Protein AF-A0A523Q9X0-F1 (afdb_monomer)

Secondary structure (DSSP, 8-state):
-EEEEE----PPPPPP-------------------PPP-------PPEEEEESSSSS-EEES--HHHHHHHHHHHHTT---TTTT-SSEEEE-SB--HHHHGGGGGGTTSSPEEEEE-HHHHHHHHHTS-HHHHHHTTT-EEEEE---BTTB-EEEE--TT-TTEEEEEEE-B-PPPTTTTTT--S--TTSBEEEEEEETTT--EEEEETT-SB--HHHHHHHHH-SEEEEETT-B--TTS-GGG---SEEEEES-TTGGGT-PPPTTPEEP-TTEEEE-

Radius of gyration: 20.68 Å; Cα contacts (8 Å, |Δi|>4): 571; chains: 1; bounding box: 42×69×44 Å

Structure (mmCIF, N/CA/C/O backbone):
data_AF-A0A523Q9X0-F1
#
_entry.id   AF-A0A523Q9X0-F1
#
loop_
_atom_site.group_PDB
_atom_site.id
_atom_site.type_symbol
_atom_site.label_atom_id
_atom_site.label_alt_id
_atom_site.label_comp_id
_atom_site.label_asym_id
_atom_site.label_entity_id
_atom_site.label_seq_id
_atom_site.pdbx_PDB_ins_code
_atom_site.Cartn_x
_atom_site.Cartn_y
_atom_site.Cartn_z
_atom_site.occupancy
_atom_site.B_iso_or_equiv
_atom_site.auth_seq_id
_atom_site.auth_comp_id
_atom_site.auth_asym_id
_atom_site.auth_atom_id
_atom_site.pdbx_PDB_model_num
ATOM 1 N N . MET A 1 1 ? -13.743 -8.261 2.364 1.00 91.31 1 MET A N 1
ATOM 2 C CA . MET A 1 1 ? -12.624 -7.287 2.292 1.00 91.31 1 MET A CA 1
ATOM 3 C C . MET A 1 1 ? -13.073 -5.986 1.617 1.00 91.31 1 MET A C 1
ATOM 5 O O . MET A 1 1 ? -13.884 -6.017 0.704 1.00 91.31 1 MET A O 1
ATOM 9 N N . LYS A 1 2 ? -12.556 -4.824 2.035 1.00 90.56 2 LYS A N 1
ATOM 10 C CA . LYS A 1 2 ? -12.854 -3.514 1.427 1.00 90.56 2 LYS A CA 1
ATOM 11 C C . LYS A 1 2 ? -11.570 -2.755 1.108 1.00 90.56 2 LYS A C 1
ATOM 13 O O . LYS A 1 2 ? -10.681 -2.670 1.954 1.00 90.56 2 LYS A O 1
ATOM 18 N N . ALA A 1 3 ? -11.506 -2.169 -0.083 1.00 89.31 3 ALA A N 1
ATOM 19 C CA . ALA A 1 3 ? -10.439 -1.267 -0.500 1.00 89.31 3 ALA A CA 1
ATOM 20 C C . ALA A 1 3 ? -11.009 0.111 -0.863 1.00 89.31 3 ALA A C 1
ATOM 22 O O . ALA A 1 3 ? -12.049 0.209 -1.513 1.00 89.31 3 ALA A O 1
ATOM 23 N N . VAL A 1 4 ? -10.333 1.182 -0.450 1.00 88.50 4 VAL A N 1
ATOM 24 C CA . VAL A 1 4 ? -10.699 2.566 -0.774 1.00 88.50 4 VAL A CA 1
ATOM 25 C C . VAL A 1 4 ? -9.494 3.279 -1.361 1.00 88.50 4 VAL A C 1
ATOM 27 O O . VAL A 1 4 ? -8.415 3.271 -0.772 1.00 88.50 4 VAL A O 1
ATOM 30 N N . ILE A 1 5 ? -9.674 3.910 -2.516 1.00 86.69 5 ILE A N 1
ATOM 31 C CA . ILE A 1 5 ? -8.605 4.643 -3.191 1.00 86.69 5 ILE A CA 1
ATOM 32 C C . ILE A 1 5 ? -8.667 6.121 -2.798 1.00 86.69 5 ILE A C 1
ATOM 34 O O . ILE A 1 5 ? -9.707 6.769 -2.924 1.00 86.69 5 ILE A O 1
ATOM 38 N N . LEU A 1 6 ? -7.540 6.661 -2.339 1.00 83.94 6 LEU A N 1
ATOM 39 C CA . LEU A 1 6 ? -7.377 8.045 -1.900 1.00 83.94 6 LEU A CA 1
ATOM 40 C C . LEU A 1 6 ? -6.344 8.736 -2.802 1.00 83.94 6 LEU A C 1
ATOM 42 O O . LEU A 1 6 ? -5.179 8.354 -2.835 1.00 83.94 6 LEU A O 1
ATOM 46 N N . GLN A 1 7 ? -6.759 9.757 -3.549 1.00 73.75 7 GLN A N 1
ATOM 47 C CA . GLN A 1 7 ? -5.940 10.474 -4.539 1.00 73.75 7 GLN A CA 1
ATOM 48 C C . GLN A 1 7 ? -5.786 11.977 -4.248 1.00 73.75 7 GLN A C 1
ATOM 50 O O . GLN A 1 7 ? -5.248 12.715 -5.076 1.00 73.75 7 GLN A O 1
ATOM 55 N N . GLY A 1 8 ? -6.218 12.450 -3.074 1.00 59.56 8 GLY A N 1
ATOM 56 C CA . GLY A 1 8 ? -5.979 13.825 -2.616 1.00 59.56 8 GLY A CA 1
ATOM 57 C C . GLY A 1 8 ? -6.532 14.891 -3.568 1.00 59.56 8 GLY A C 1
ATOM 58 O O . GLY A 1 8 ? -5.866 15.893 -3.840 1.00 59.56 8 GLY A O 1
ATOM 59 N N . SER A 1 9 ? -7.723 14.674 -4.138 1.00 53.53 9 SER A N 1
ATOM 60 C CA . SER A 1 9 ? -8.331 15.664 -5.022 1.00 53.53 9 SER A CA 1
ATOM 61 C C . SER A 1 9 ? -8.924 16.800 -4.192 1.00 53.53 9 SER A C 1
ATOM 63 O O . SER A 1 9 ? -9.999 16.668 -3.614 1.00 53.53 9 SER A O 1
ATOM 65 N N . SER A 1 10 ? -8.259 17.958 -4.182 1.00 39.53 10 SER A N 1
ATOM 66 C CA . SER A 1 10 ? -8.921 19.210 -3.814 1.00 39.53 10 SER A CA 1
ATOM 67 C C . SER A 1 10 ? -10.047 19.465 -4.821 1.00 39.53 10 SER A C 1
ATOM 69 O O . SER A 1 10 ? -9.794 19.786 -5.984 1.00 39.53 10 SER A O 1
ATOM 71 N N . ALA A 1 11 ? -11.302 19.327 -4.393 1.00 35.91 11 ALA A N 1
ATOM 72 C CA . ALA A 1 11 ? -12.349 20.148 -4.981 1.00 35.91 11 ALA A CA 1
ATOM 73 C C . ALA A 1 11 ? -11.918 21.603 -4.745 1.00 35.91 11 ALA A C 1
ATOM 75 O O . ALA A 1 11 ? -11.731 22.012 -3.598 1.00 35.91 11 ALA A O 1
ATOM 76 N N . ALA A 1 12 ? -11.661 22.344 -5.825 1.00 29.64 12 ALA A N 1
ATOM 77 C CA . ALA A 1 12 ? -11.193 23.720 -5.736 1.00 29.64 12 ALA A CA 1
ATOM 78 C C . ALA A 1 12 ? -12.148 24.538 -4.842 1.00 29.64 12 ALA A C 1
ATOM 80 O O . ALA A 1 12 ? -13.359 24.509 -5.086 1.00 29.64 12 ALA A O 1
ATOM 81 N N . PRO A 1 13 ? -11.659 25.274 -3.827 1.00 29.23 13 PRO A N 1
ATOM 82 C CA . PRO A 1 13 ? -12.501 26.256 -3.159 1.00 29.23 13 PRO A CA 1
ATOM 83 C C . PRO A 1 13 ? -12.949 27.308 -4.192 1.00 29.23 13 PRO A C 1
ATOM 85 O O . PRO A 1 13 ? -12.180 27.620 -5.110 1.00 29.23 13 PRO A O 1
ATOM 88 N N . PRO A 1 14 ? -14.179 27.854 -4.091 1.00 29.73 14 PRO A N 1
ATOM 89 C CA . PRO A 1 14 ? -14.630 28.902 -5.001 1.00 29.73 14 PRO A CA 1
ATOM 90 C C . PRO A 1 14 ? -13.632 30.069 -4.972 1.00 29.73 14 PRO A C 1
ATOM 92 O O . PRO A 1 14 ? -13.056 30.345 -3.914 1.00 29.73 14 PRO A O 1
ATOM 95 N N . PRO A 1 15 ? -13.390 30.744 -6.1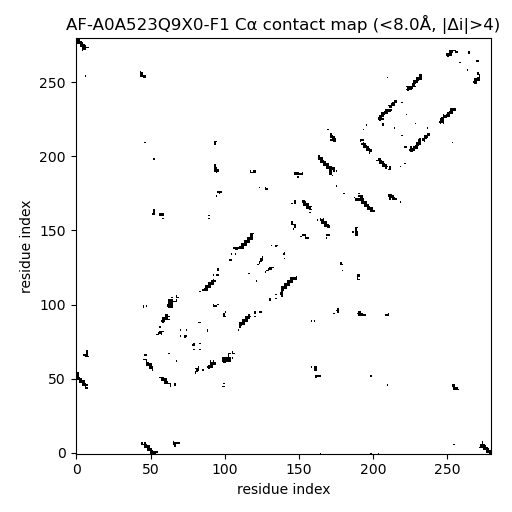12 1.00 32.84 15 PRO A N 1
ATOM 96 C CA . PRO A 1 15 ? -12.375 31.784 -6.182 1.00 32.84 15 PRO A CA 1
ATOM 97 C C . PRO A 1 15 ? -12.654 32.854 -5.117 1.00 32.84 15 PRO A C 1
ATOM 99 O O . PRO A 1 15 ? -13.813 33.250 -4.943 1.00 32.84 15 PRO A O 1
ATOM 102 N N . PRO A 1 16 ? -11.625 33.334 -4.396 1.00 31.31 16 PRO A N 1
ATOM 103 C CA . PRO A 1 16 ? -11.815 34.402 -3.433 1.00 31.31 16 PRO A CA 1
ATOM 104 C C . PRO A 1 16 ? -12.351 35.635 -4.163 1.00 31.31 16 PRO A C 1
ATOM 106 O O . PRO A 1 16 ? -11.830 36.038 -5.206 1.00 31.31 16 PRO A O 1
ATOM 109 N N . VAL A 1 17 ? -13.406 36.234 -3.610 1.00 34.25 17 VAL A N 1
ATOM 110 C CA . VAL A 1 17 ? -13.909 37.538 -4.047 1.00 34.25 17 VAL A CA 1
ATOM 111 C C . VAL A 1 17 ? -12.749 38.526 -3.952 1.00 34.25 17 VAL A C 1
ATOM 113 O O . VAL A 1 17 ? -12.229 38.787 -2.868 1.00 34.25 17 VAL A O 1
ATOM 116 N N . ALA A 1 18 ? -12.308 39.037 -5.101 1.00 29.97 18 ALA A N 1
ATOM 117 C CA . ALA A 1 18 ? -11.203 39.975 -5.190 1.00 29.97 18 ALA A CA 1
ATOM 118 C C . ALA A 1 18 ? -11.569 41.293 -4.488 1.00 29.97 18 ALA A C 1
ATOM 120 O O . ALA A 1 18 ? -12.271 42.138 -5.042 1.00 29.97 18 ALA A O 1
ATOM 121 N N . LEU A 1 19 ? -11.072 41.487 -3.267 1.00 28.58 19 LEU A N 1
ATOM 122 C CA . LEU A 1 19 ? -10.987 42.804 -2.643 1.00 28.58 19 LEU A CA 1
ATOM 123 C C . LEU A 1 19 ? -9.753 43.510 -3.206 1.00 28.58 19 LEU A C 1
ATOM 125 O O . LEU A 1 19 ? -8.621 43.272 -2.788 1.00 28.58 19 LEU A O 1
ATOM 129 N N . ALA A 1 20 ? -9.987 44.357 -4.206 1.00 29.42 20 ALA A N 1
ATOM 130 C CA . ALA A 1 20 ? -8.975 45.219 -4.791 1.00 29.42 20 ALA A CA 1
ATOM 131 C C . ALA A 1 20 ? -8.483 46.241 -3.752 1.00 29.42 20 ALA A C 1
ATOM 133 O O . ALA A 1 20 ? -9.170 47.216 -3.457 1.00 29.42 20 ALA A O 1
ATOM 134 N N . TYR A 1 21 ? -7.268 46.049 -3.240 1.00 29.14 21 TYR A N 1
ATOM 135 C CA . TYR A 1 21 ? -6.506 47.119 -2.605 1.00 29.14 21 TYR A CA 1
ATOM 136 C C . TYR A 1 21 ? -5.396 47.561 -3.555 1.00 29.14 21 TYR A C 1
ATOM 138 O O . TYR A 1 21 ? -4.455 46.825 -3.840 1.00 29.14 21 TYR A O 1
ATOM 146 N N . ALA A 1 22 ? -5.544 48.778 -4.075 1.00 35.03 22 ALA A N 1
ATOM 147 C CA . ALA A 1 22 ? -4.522 49.454 -4.853 1.00 35.03 22 ALA A CA 1
ATOM 148 C C . ALA A 1 22 ? -3.483 50.064 -3.905 1.00 35.03 22 ALA A C 1
ATOM 150 O O . ALA A 1 22 ? -3.807 50.958 -3.122 1.00 35.03 22 ALA A O 1
ATOM 151 N N . THR A 1 23 ? -2.224 49.651 -4.022 1.00 33.19 23 THR A N 1
ATOM 152 C CA . THR A 1 23 ? -1.094 50.375 -3.430 1.00 33.19 23 THR A CA 1
ATOM 153 C C . THR A 1 23 ? -0.002 50.602 -4.469 1.00 33.19 23 THR A C 1
ATOM 155 O O . THR A 1 23 ? 0.395 49.719 -5.223 1.00 33.19 23 THR A O 1
ATOM 158 N N . ARG A 1 24 ? 0.401 51.873 -4.544 1.00 30.66 24 ARG A N 1
ATOM 159 C CA . ARG A 1 24 ? 1.301 52.486 -5.524 1.00 30.66 24 ARG A CA 1
ATOM 160 C C . ARG A 1 24 ? 2.713 51.895 -5.499 1.00 30.66 24 ARG A C 1
ATOM 162 O O . ARG A 1 24 ? 3.281 51.653 -4.442 1.00 30.66 24 ARG A O 1
ATOM 169 N N . ALA A 1 25 ? 3.277 51.787 -6.699 1.00 33.34 25 ALA A N 1
ATOM 170 C CA . ALA A 1 25 ? 4.645 51.391 -6.995 1.00 33.34 25 ALA A CA 1
ATOM 171 C C . ALA A 1 25 ? 5.711 52.417 -6.561 1.00 33.34 25 ALA A C 1
ATOM 173 O O . ALA A 1 25 ? 5.455 53.623 -6.522 1.00 33.34 25 ALA A O 1
ATOM 174 N N . SER A 1 26 ? 6.941 51.932 -6.366 1.00 31.67 26 SER A N 1
ATOM 175 C CA . SER A 1 26 ? 8.196 52.639 -6.675 1.00 31.67 26 SER A CA 1
ATOM 176 C C . SER A 1 26 ? 9.342 51.631 -6.900 1.00 31.67 26 SER A C 1
ATOM 178 O O . SER A 1 26 ? 9.239 50.500 -6.424 1.00 31.67 26 SER A O 1
ATOM 180 N N . PRO A 1 27 ? 10.382 51.981 -7.684 1.00 42.72 27 PRO A N 1
ATOM 181 C CA . PRO A 1 27 ? 11.074 51.023 -8.544 1.00 42.72 27 PRO A CA 1
ATOM 182 C C . PRO A 1 27 ? 12.489 50.684 -8.059 1.00 42.72 27 PRO A C 1
ATOM 184 O O . PRO A 1 27 ? 13.261 51.581 -7.739 1.00 42.72 27 PRO A O 1
ATOM 187 N N . HIS A 1 28 ? 12.879 49.408 -8.115 1.00 32.25 28 HIS A N 1
ATOM 188 C CA . HIS A 1 28 ? 14.293 49.026 -8.114 1.00 32.25 28 HIS A CA 1
ATOM 189 C C . HIS A 1 28 ? 14.572 47.902 -9.126 1.00 32.25 28 HIS A C 1
ATOM 191 O O . HIS A 1 28 ? 14.111 46.776 -8.989 1.00 32.25 28 HIS A O 1
ATOM 197 N N . THR A 1 29 ? 15.309 48.306 -10.163 1.00 30.94 29 THR A N 1
ATOM 198 C CA . THR A 1 29 ? 16.309 47.602 -10.980 1.00 30.94 29 THR A CA 1
ATOM 199 C C . THR A 1 29 ? 16.169 46.086 -11.177 1.00 30.94 29 THR A C 1
ATOM 201 O O . THR A 1 29 ? 16.586 45.280 -10.350 1.00 30.94 29 THR A O 1
ATOM 204 N N . THR A 1 30 ? 15.696 45.709 -12.363 1.00 33.31 30 THR A N 1
ATOM 205 C CA . THR A 1 30 ? 15.703 44.354 -12.928 1.00 33.31 30 THR A CA 1
ATOM 206 C C . THR A 1 30 ? 17.097 43.959 -13.437 1.00 33.31 30 THR A C 1
ATOM 208 O O . THR A 1 30 ? 17.644 44.603 -14.330 1.00 33.31 30 THR A O 1
ATOM 211 N N . LEU A 1 31 ? 17.648 42.855 -12.926 1.00 32.69 31 LEU A N 1
ATOM 212 C CA . LEU A 1 31 ? 18.675 42.056 -13.612 1.00 32.69 31 LEU A CA 1
ATOM 213 C C . LEU A 1 31 ? 17.968 40.925 -14.384 1.00 32.69 31 LEU A C 1
ATOM 215 O O . LEU A 1 31 ? 17.071 40.296 -13.817 1.00 32.69 31 LEU A O 1
ATOM 219 N N . PRO A 1 32 ? 18.330 40.628 -15.646 1.00 35.75 32 PRO A N 1
ATOM 220 C CA . PRO A 1 32 ? 17.658 39.587 -16.412 1.00 35.75 32 PRO A CA 1
ATOM 221 C C . PRO A 1 32 ? 18.145 38.208 -15.954 1.00 35.75 32 PRO A C 1
ATOM 223 O O . PRO A 1 32 ? 19.252 37.784 -16.279 1.00 35.75 32 PRO A O 1
ATOM 226 N N . THR A 1 33 ? 17.319 37.486 -15.197 1.00 35.03 33 THR A N 1
ATOM 227 C CA . THR A 1 33 ? 17.518 36.049 -14.988 1.00 35.03 33 THR A CA 1
ATOM 228 C C . THR A 1 33 ? 16.983 35.322 -16.216 1.00 35.03 33 THR A C 1
ATOM 230 O O . THR A 1 33 ? 15.786 35.337 -16.493 1.00 35.03 33 THR A O 1
ATOM 233 N N . SER A 1 34 ? 17.880 34.696 -16.971 1.00 36.31 34 SER A N 1
ATOM 234 C CA . SER A 1 34 ? 17.557 33.750 -18.033 1.00 36.31 34 SER A CA 1
ATOM 235 C C . SER A 1 34 ? 16.886 32.509 -17.431 1.00 36.31 34 SER A C 1
ATOM 237 O O . SER A 1 34 ? 17.528 31.509 -17.115 1.00 36.31 34 SER A O 1
ATOM 239 N N . GLN A 1 35 ? 15.568 32.569 -17.243 1.00 35.31 35 GLN A N 1
ATOM 240 C CA . GLN A 1 35 ? 14.770 31.392 -16.920 1.00 35.31 35 GLN A CA 1
ATOM 241 C C . GLN A 1 35 ? 14.670 30.524 -18.176 1.00 35.31 35 GLN A C 1
ATOM 243 O O . GLN A 1 35 ? 13.887 30.799 -19.082 1.00 35.31 35 GLN A O 1
ATOM 248 N N . ARG A 1 36 ? 15.476 29.456 -18.233 1.00 29.52 36 ARG A N 1
ATOM 249 C CA . ARG A 1 36 ? 15.087 28.281 -19.020 1.00 29.52 36 ARG A CA 1
ATOM 250 C C . ARG A 1 36 ? 13.733 27.818 -18.474 1.00 29.52 36 ARG A C 1
ATOM 252 O O . ARG A 1 36 ? 13.622 27.704 -17.249 1.00 29.52 36 ARG A O 1
ATOM 259 N N . PRO A 1 37 ? 12.726 27.557 -19.319 1.00 30.64 37 PRO A N 1
ATOM 260 C CA . PRO A 1 37 ? 11.515 26.911 -18.845 1.00 30.64 37 PRO A CA 1
ATOM 261 C C . PRO A 1 37 ? 11.938 25.573 -18.233 1.00 30.64 37 PRO A C 1
ATOM 263 O O . PRO A 1 37 ? 12.556 24.747 -18.903 1.00 30.64 37 PRO A O 1
ATOM 266 N N . ARG A 1 38 ? 11.697 25.391 -16.928 1.00 34.69 38 ARG A N 1
ATOM 267 C CA . ARG A 1 38 ? 11.684 24.042 -16.366 1.00 34.69 38 ARG A CA 1
ATOM 268 C C . ARG A 1 38 ? 10.513 23.366 -17.054 1.00 34.69 38 ARG A C 1
ATOM 270 O O . ARG A 1 38 ? 9.394 23.854 -16.908 1.00 34.69 38 ARG A O 1
ATOM 277 N N . ASP A 1 39 ? 10.772 22.294 -17.790 1.00 29.89 39 ASP A N 1
ATOM 278 C CA . ASP A 1 39 ? 9.743 21.298 -18.055 1.00 29.89 39 ASP A CA 1
ATOM 279 C C . ASP A 1 39 ? 9.227 20.867 -16.684 1.00 29.89 39 ASP A C 1
ATOM 281 O O . ASP A 1 39 ? 9.862 20.094 -15.965 1.00 29.89 39 ASP A O 1
ATOM 285 N N . THR A 1 40 ? 8.126 21.470 -16.245 1.00 34.12 40 THR A N 1
ATOM 286 C CA . THR A 1 40 ? 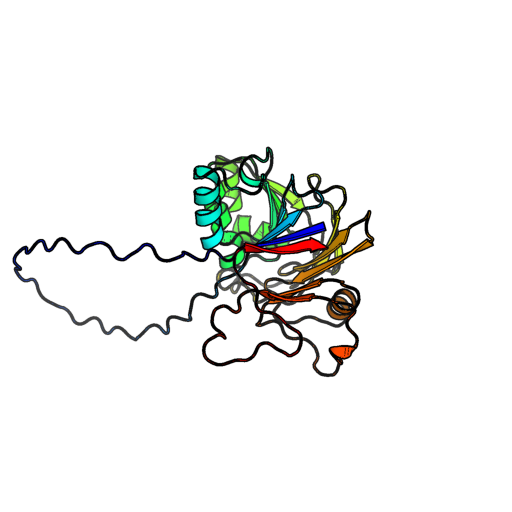7.381 20.997 -15.091 1.00 34.12 40 THR A CA 1
ATOM 287 C C . THR A 1 40 ? 6.740 19.708 -15.552 1.00 34.12 40 THR A C 1
ATOM 289 O O . THR A 1 40 ? 5.624 19.726 -16.073 1.00 34.12 40 THR A O 1
ATOM 292 N N . ALA A 1 41 ? 7.481 18.606 -15.418 1.00 33.16 41 ALA A N 1
ATOM 293 C CA . ALA A 1 41 ? 6.893 17.284 -15.455 1.00 33.16 41 ALA A CA 1
ATOM 294 C C . ALA A 1 41 ? 5.662 17.343 -14.539 1.00 33.16 41 ALA A C 1
ATOM 296 O O . ALA A 1 41 ? 5.778 17.793 -13.391 1.00 33.16 41 ALA A O 1
ATOM 297 N N . PRO A 1 42 ? 4.471 17.037 -15.062 1.00 36.81 42 PRO A N 1
ATOM 298 C CA . PRO A 1 42 ? 3.263 17.138 -14.272 1.00 36.81 42 PRO A CA 1
ATOM 299 C C . PRO A 1 42 ? 3.404 16.237 -13.049 1.00 36.81 42 PRO A C 1
ATOM 301 O O . PRO A 1 42 ? 3.829 15.090 -13.174 1.00 36.81 42 PRO A O 1
ATOM 304 N N . THR A 1 43 ? 3.077 16.760 -11.867 1.00 39.00 43 THR A N 1
ATOM 305 C CA . THR A 1 43 ? 3.070 15.976 -10.633 1.00 39.00 43 THR A CA 1
ATOM 306 C C . THR A 1 43 ? 2.086 14.825 -10.807 1.00 39.00 43 THR A C 1
ATOM 308 O O . THR A 1 43 ? 0.866 15.015 -10.829 1.00 39.00 43 THR A O 1
ATOM 311 N N . SER A 1 44 ? 2.629 13.625 -11.004 1.00 45.22 44 SER A N 1
ATOM 312 C CA . SER A 1 44 ? 1.870 12.386 -10.951 1.00 45.22 44 SER A CA 1
ATOM 313 C C . SER A 1 44 ? 1.125 12.361 -9.615 1.00 45.22 44 SER A C 1
ATOM 315 O O . SER A 1 44 ? 1.710 12.564 -8.551 1.00 45.22 44 SER A O 1
ATOM 317 N N . ARG A 1 45 ? -0.201 12.216 -9.657 1.00 55.62 45 ARG A N 1
ATOM 318 C CA . ARG A 1 45 ? -1.009 12.107 -8.439 1.00 55.62 45 ARG A CA 1
ATOM 319 C C . ARG A 1 45 ? -0.934 10.664 -7.971 1.00 55.62 45 ARG A C 1
ATOM 321 O O . ARG A 1 45 ? -1.764 9.849 -8.363 1.00 55.62 45 ARG A O 1
ATOM 328 N N . HIS A 1 46 ? 0.066 10.359 -7.159 1.00 65.19 46 HIS A N 1
ATOM 329 C CA . HIS A 1 46 ? 0.211 9.036 -6.569 1.00 65.19 46 HIS A CA 1
ATOM 330 C C . HIS A 1 46 ? -0.930 8.782 -5.573 1.00 65.19 46 HIS A C 1
ATOM 332 O O . HIS A 1 46 ? -1.276 9.644 -4.761 1.00 65.19 46 HIS A O 1
ATOM 338 N N . GLY A 1 47 ? -1.583 7.628 -5.716 1.00 70.56 47 GLY A N 1
ATOM 339 C CA . GLY A 1 47 ? -2.720 7.233 -4.889 1.00 70.56 47 GLY A CA 1
ATOM 340 C C . GLY A 1 47 ? -2.279 6.416 -3.679 1.00 70.56 47 GLY A C 1
ATOM 341 O O . GLY A 1 47 ? -1.361 5.608 -3.776 1.00 70.56 47 GLY A O 1
ATOM 342 N N . VAL A 1 48 ? -2.971 6.602 -2.560 1.00 86.81 48 VAL A N 1
ATOM 343 C CA . VAL A 1 48 ? -2.916 5.727 -1.383 1.00 86.81 48 VAL A CA 1
ATOM 344 C C . VAL A 1 48 ? -4.092 4.761 -1.458 1.00 86.81 48 VAL A C 1
ATOM 346 O O . VAL A 1 48 ? -5.204 5.160 -1.809 1.00 86.81 48 VAL A O 1
ATOM 349 N N . VAL A 1 49 ? -3.868 3.495 -1.115 1.00 90.75 49 VAL A N 1
ATOM 350 C CA . VAL A 1 49 ? -4.945 2.498 -1.020 1.00 90.75 49 VAL A CA 1
ATOM 351 C C . VAL A 1 49 ? -5.170 2.165 0.447 1.00 90.75 49 VAL A C 1
ATOM 353 O O . VAL A 1 49 ? -4.261 1.700 1.122 1.00 90.75 49 VAL A O 1
ATOM 356 N N . ALA A 1 50 ? -6.379 2.389 0.949 1.00 91.62 50 ALA A N 1
ATOM 357 C CA . ALA A 1 50 ? -6.781 1.987 2.290 1.00 91.62 50 ALA A CA 1
ATOM 358 C C . ALA A 1 50 ? -7.476 0.622 2.236 1.00 91.62 50 ALA A C 1
ATOM 360 O O . ALA A 1 50 ? -8.413 0.435 1.462 1.00 91.62 50 ALA A O 1
ATOM 361 N N . LEU A 1 51 ? -7.037 -0.323 3.062 1.00 92.56 51 LEU A N 1
ATOM 362 C CA . LEU A 1 51 ? -7.550 -1.690 3.132 1.00 92.56 51 LEU A CA 1
ATOM 363 C C . LEU A 1 51 ? -8.187 -1.962 4.490 1.00 92.56 51 LEU A C 1
ATOM 365 O O . LEU A 1 51 ? -7.658 -1.550 5.521 1.00 92.56 51 LEU A O 1
ATOM 369 N N . SER A 1 52 ? -9.299 -2.690 4.487 1.00 91.88 52 SER A N 1
ATOM 370 C CA . SER A 1 52 ? -10.016 -3.102 5.691 1.00 91.88 52 SER A CA 1
ATOM 371 C C . SER A 1 52 ? -10.662 -4.476 5.512 1.00 91.88 52 SER A C 1
ATOM 373 O O . SER A 1 52 ? -11.111 -4.822 4.418 1.00 91.88 52 SER A O 1
ATOM 375 N N . ASP A 1 53 ? -10.749 -5.265 6.581 1.00 89.56 53 ASP A N 1
ATOM 376 C CA . ASP A 1 53 ? -11.535 -6.505 6.603 1.00 89.56 53 ASP A CA 1
ATOM 377 C C . ASP A 1 53 ? -13.007 -6.259 6.963 1.00 89.56 53 ASP A C 1
ATOM 379 O O . ASP A 1 53 ? -13.903 -6.793 6.313 1.00 89.56 53 ASP A O 1
ATOM 383 N N . THR A 1 54 ? -13.250 -5.415 7.963 1.00 84.25 54 THR A N 1
ATOM 384 C CA . THR A 1 54 ? -14.544 -5.210 8.637 1.00 84.25 54 THR A CA 1
ATOM 385 C C . THR A 1 54 ? -15.111 -3.800 8.456 1.00 84.25 54 THR A C 1
ATOM 387 O O . THR A 1 54 ? -16.256 -3.533 8.813 1.00 84.25 54 THR A O 1
ATOM 390 N N . GLY A 1 55 ? -14.322 -2.872 7.909 1.00 81.12 55 GLY A N 1
ATOM 391 C CA . GLY A 1 55 ? -14.639 -1.446 7.779 1.00 81.12 55 GLY A CA 1
ATOM 392 C C . GLY A 1 55 ? -14.337 -0.604 9.025 1.00 81.12 55 GLY A C 1
ATOM 393 O O . GLY A 1 55 ? -14.417 0.622 8.949 1.00 81.12 55 GLY A O 1
ATOM 394 N N . ALA A 1 56 ? -13.981 -1.228 10.152 1.00 81.06 56 ALA A N 1
ATOM 395 C CA . ALA A 1 56 ? -13.684 -0.532 11.406 1.00 81.06 56 ALA A CA 1
ATOM 396 C C . ALA A 1 56 ? -12.211 -0.108 11.508 1.00 81.06 56 ALA A C 1
ATOM 398 O O . ALA A 1 56 ? -11.918 1.034 11.857 1.00 81.06 56 ALA A O 1
ATOM 399 N N . GLN A 1 57 ? -11.295 -1.022 11.181 1.00 86.75 57 GLN A N 1
ATOM 400 C CA . GLN A 1 57 ? -9.850 -0.793 11.186 1.00 86.75 57 GLN A CA 1
ATOM 401 C C . GLN A 1 57 ? -9.313 -0.723 9.763 1.00 86.75 57 GLN A C 1
ATOM 403 O O . GLN A 1 57 ? -9.846 -1.373 8.865 1.00 86.75 57 GLN A O 1
ATOM 408 N N . TRP A 1 58 ? -8.266 0.070 9.557 1.00 90.81 58 TRP A N 1
ATOM 409 C CA . TRP A 1 58 ? -7.739 0.354 8.228 1.00 90.81 58 TRP A CA 1
ATOM 410 C C . TRP A 1 58 ? -6.214 0.304 8.226 1.00 90.81 58 TRP A C 1
ATOM 412 O O . TRP A 1 58 ? -5.576 0.858 9.120 1.00 90.81 58 TRP A O 1
ATOM 422 N N . ALA A 1 59 ? -5.639 -0.305 7.191 1.00 93.00 59 ALA A N 1
ATOM 423 C CA . ALA A 1 59 ? -4.223 -0.184 6.860 1.00 93.00 59 ALA A CA 1
ATOM 424 C C . ALA A 1 59 ? -4.069 0.613 5.566 1.00 93.00 59 ALA A C 1
ATOM 426 O O . ALA A 1 59 ? -4.842 0.426 4.627 1.00 93.00 59 ALA A O 1
ATOM 427 N N . LEU A 1 60 ? -3.077 1.497 5.509 1.00 93.81 60 LEU A N 1
ATOM 428 C CA . LEU A 1 60 ? -2.769 2.258 4.299 1.00 93.81 60 LEU A CA 1
ATOM 429 C C . LEU A 1 60 ? -1.615 1.604 3.548 1.00 93.81 60 LEU A C 1
ATOM 431 O O . LEU A 1 60 ? -0.616 1.232 4.154 1.00 93.81 60 LEU A O 1
ATOM 435 N N . VAL A 1 61 ? -1.741 1.494 2.232 1.00 94.38 61 VAL A N 1
ATOM 436 C CA . VAL A 1 61 ? -0.651 1.161 1.318 1.00 94.38 61 VAL A CA 1
ATOM 437 C C . VAL A 1 61 ? -0.124 2.465 0.740 1.00 94.38 61 VAL A C 1
ATOM 439 O O . VAL A 1 61 ? -0.847 3.167 0.024 1.00 94.38 61 VAL A O 1
ATOM 442 N N . ASN A 1 62 ? 1.134 2.757 1.060 1.00 93.88 62 ASN A N 1
ATOM 443 C CA . ASN A 1 62 ? 1.820 4.029 0.868 1.00 93.88 62 ASN A CA 1
ATOM 444 C C . ASN A 1 62 ? 1.152 5.198 1.606 1.00 93.88 62 ASN A C 1
ATOM 446 O O . ASN A 1 62 ? 0.055 5.101 2.155 1.00 93.88 62 ASN A O 1
ATOM 450 N N . MET A 1 63 ? 1.851 6.327 1.649 1.00 91.31 63 MET A N 1
ATOM 451 C CA . MET A 1 63 ? 1.380 7.555 2.269 1.00 91.31 63 MET A CA 1
ATOM 452 C C . MET A 1 63 ? 1.861 8.785 1.491 1.00 91.31 63 MET A C 1
ATOM 454 O O . MET A 1 63 ? 2.916 9.363 1.766 1.00 91.31 63 MET A O 1
ATOM 458 N N . ALA A 1 64 ? 1.049 9.212 0.526 1.00 87.56 64 ALA A N 1
ATOM 459 C CA . ALA A 1 64 ? 1.310 10.392 -0.289 1.00 87.56 64 ALA A CA 1
ATOM 460 C C . ALA A 1 64 ? 0.942 11.699 0.440 1.00 87.56 64 ALA A C 1
ATOM 462 O O . ALA A 1 64 ? -0.004 11.749 1.233 1.00 87.56 64 ALA A O 1
ATOM 463 N N . ALA A 1 65 ? 1.678 12.781 0.168 1.00 84.44 65 ALA A N 1
ATOM 464 C CA . ALA A 1 65 ? 1.508 14.064 0.864 1.00 84.44 65 ALA A CA 1
ATOM 465 C C . ALA A 1 65 ? 0.103 14.672 0.684 1.00 84.44 65 ALA A C 1
ATOM 467 O O . ALA A 1 65 ? -0.517 15.101 1.652 1.00 84.44 65 ALA A O 1
ATOM 468 N N . ASN A 1 66 ? -0.435 14.624 -0.536 1.00 79.69 66 ASN A N 1
ATOM 469 C CA . ASN A 1 66 ? -1.783 15.094 -0.881 1.00 79.69 66 ASN A CA 1
ATOM 470 C C . ASN A 1 66 ? -2.908 14.349 -0.139 1.00 79.69 66 ASN A C 1
ATOM 472 O O . ASN A 1 66 ? -3.989 14.901 0.059 1.00 79.69 66 ASN A O 1
ATOM 476 N N . VAL A 1 67 ? -2.684 13.092 0.249 1.00 80.56 67 VAL A N 1
ATOM 477 C CA . VAL A 1 67 ? -3.660 12.300 1.011 1.00 80.56 67 VAL A CA 1
ATOM 478 C C . VAL A 1 67 ? -3.608 12.654 2.494 1.00 80.56 67 VAL A C 1
ATOM 480 O O . VAL A 1 67 ? -4.642 12.637 3.159 1.00 80.56 67 VAL A O 1
ATOM 483 N N . ALA A 1 68 ? -2.437 13.029 3.012 1.00 76.56 68 ALA A N 1
ATOM 484 C CA . ALA A 1 68 ? -2.288 13.400 4.415 1.00 76.56 68 ALA A CA 1
ATOM 485 C C . ALA A 1 68 ? -3.139 14.622 4.781 1.00 76.56 68 ALA A C 1
ATOM 487 O O . ALA A 1 68 ? -3.857 14.591 5.781 1.00 76.56 68 ALA A O 1
ATOM 488 N N . ASP A 1 69 ? -3.118 15.648 3.928 1.00 70.88 69 ASP A N 1
ATOM 489 C CA . ASP A 1 69 ? -3.922 16.862 4.101 1.00 70.88 69 ASP A CA 1
ATOM 490 C C . ASP A 1 69 ? -5.422 16.540 4.129 1.00 70.88 69 ASP A C 1
ATOM 492 O O . ASP A 1 69 ? -6.178 17.072 4.945 1.00 70.88 69 ASP A O 1
ATOM 496 N N . ARG A 1 70 ? -5.857 15.610 3.270 1.00 73.94 70 ARG A N 1
ATOM 497 C CA . ARG A 1 70 ? -7.250 15.161 3.220 1.00 73.94 70 ARG A CA 1
ATOM 498 C C . ARG A 1 70 ? -7.650 14.401 4.483 1.00 73.94 70 ARG A C 1
ATOM 500 O O . ARG A 1 70 ? -8.698 14.699 5.042 1.00 73.94 70 ARG A O 1
ATOM 507 N N . LEU A 1 71 ? -6.836 13.455 4.952 1.00 75.56 71 LEU A N 1
ATOM 508 C CA . LEU A 1 71 ? -7.142 12.688 6.167 1.00 75.56 71 LEU A CA 1
ATOM 509 C C . LEU A 1 71 ? -7.271 13.599 7.394 1.00 75.56 71 LEU A C 1
ATOM 511 O O . LEU A 1 71 ? -8.148 13.385 8.229 1.00 75.56 71 LEU A O 1
ATOM 515 N N . GLN A 1 72 ? -6.444 14.644 7.482 1.00 69.88 72 GLN A N 1
ATOM 516 C CA . GLN A 1 72 ? -6.562 15.660 8.529 1.00 69.88 72 GLN A CA 1
ATOM 517 C C . GLN A 1 72 ? -7.855 16.481 8.399 1.00 69.88 72 GLN A C 1
ATOM 519 O O . GLN A 1 72 ? -8.529 16.722 9.402 1.00 69.88 72 GLN A O 1
ATOM 524 N N . ALA A 1 73 ? -8.230 16.881 7.180 1.00 68.81 73 ALA A N 1
ATOM 525 C CA . ALA A 1 73 ? -9.477 17.604 6.930 1.00 68.81 73 ALA A CA 1
ATOM 526 C C . ALA A 1 73 ? -10.724 16.753 7.243 1.00 68.81 73 ALA A C 1
ATOM 528 O O . ALA A 1 73 ? -11.648 17.235 7.900 1.00 68.81 73 ALA A O 1
ATOM 529 N N . ASP A 1 74 ? -10.730 15.482 6.834 1.00 69.44 74 ASP A N 1
ATOM 530 C CA . ASP A 1 74 ? -11.829 14.543 7.083 1.00 69.44 74 ASP A CA 1
ATOM 531 C C . ASP A 1 74 ? -11.965 14.232 8.585 1.00 69.44 74 ASP A C 1
ATOM 533 O O . ASP A 1 74 ? -13.087 14.153 9.092 1.00 69.44 74 ASP A O 1
ATOM 537 N N . ALA A 1 75 ? -10.844 14.146 9.317 1.00 64.12 75 ALA A N 1
ATOM 538 C CA . ALA A 1 75 ? -10.836 14.003 10.776 1.00 64.12 75 ALA A CA 1
ATOM 539 C C . ALA A 1 75 ? -11.450 15.217 11.483 1.00 64.12 75 ALA A C 1
ATOM 541 O O . ALA A 1 75 ? -12.302 15.065 12.357 1.00 64.12 75 ALA A O 1
ATOM 542 N N . ALA A 1 76 ? -11.074 16.435 11.079 1.00 59.22 76 ALA A N 1
ATOM 543 C CA . ALA A 1 76 ? -11.660 17.659 11.629 1.00 59.22 76 ALA A CA 1
ATOM 544 C C . ALA A 1 76 ? -13.178 17.740 11.372 1.00 59.22 76 ALA A C 1
ATOM 546 O O . ALA A 1 76 ? -13.924 18.302 12.177 1.00 59.22 76 ALA A O 1
ATOM 547 N N . ALA A 1 77 ? -13.641 17.143 10.272 1.00 56.91 77 ALA A N 1
ATOM 548 C CA . ALA A 1 77 ? -15.047 17.061 9.903 1.00 56.91 77 ALA A CA 1
ATOM 549 C C . ALA A 1 77 ? -15.802 15.858 10.512 1.00 56.91 77 ALA A C 1
ATOM 551 O O . ALA A 1 77 ? -17.001 15.747 10.272 1.00 56.91 77 ALA A O 1
ATOM 552 N N . HIS A 1 78 ? -15.148 14.985 11.294 1.00 58.62 78 HIS A N 1
ATOM 553 C CA . HIS A 1 78 ? -15.702 13.718 11.816 1.00 58.62 78 HIS A CA 1
ATOM 554 C C . HIS A 1 78 ? -16.270 12.780 10.730 1.00 58.62 78 HIS A C 1
ATOM 556 O O . HIS A 1 78 ? -17.153 11.966 10.997 1.00 58.62 78 HIS A O 1
ATOM 562 N N . ASN A 1 79 ? -15.770 12.892 9.498 1.00 55.56 79 ASN A N 1
ATOM 563 C CA . ASN A 1 79 ? -16.194 12.081 8.352 1.00 55.56 79 ASN A CA 1
ATOM 564 C C . ASN A 1 79 ? -15.174 10.984 8.017 1.00 55.56 79 ASN A C 1
ATOM 566 O O . ASN A 1 79 ? -15.206 10.403 6.931 1.00 55.56 79 ASN A O 1
ATOM 570 N N . HIS A 1 80 ? -14.225 10.730 8.917 1.00 60.78 80 HIS A N 1
ATOM 571 C CA . HIS A 1 80 ? -13.107 9.847 8.652 1.00 60.78 80 HIS A CA 1
ATOM 572 C C . HIS A 1 80 ? -13.492 8.374 8.800 1.00 60.78 80 HIS A C 1
ATOM 574 O O . HIS A 1 80 ? -14.146 7.932 9.741 1.00 60.78 80 HIS A O 1
ATOM 580 N N . ILE A 1 81 ? -12.983 7.587 7.862 1.00 59.97 81 ILE A N 1
ATOM 581 C CA . ILE A 1 81 ? -12.617 6.186 8.070 1.00 59.97 81 ILE A CA 1
ATOM 582 C C . ILE A 1 81 ? -11.848 6.094 9.395 1.00 59.97 81 ILE A C 1
ATOM 584 O O . ILE A 1 81 ? -10.899 6.854 9.574 1.00 59.97 81 ILE A O 1
ATOM 588 N N . GLY A 1 82 ? -12.241 5.203 10.318 1.00 63.06 82 GLY A N 1
ATOM 589 C CA . GLY A 1 82 ? -11.762 5.100 11.718 1.00 63.06 82 GLY A CA 1
ATOM 590 C C . GLY A 1 82 ? -10.242 4.971 11.944 1.00 63.06 82 GLY A C 1
ATOM 591 O O . GLY A 1 82 ? -9.787 4.789 13.066 1.00 63.06 82 GLY A O 1
ATOM 592 N N . TRP A 1 83 ? -9.451 5.105 10.883 1.00 75.12 83 TRP A N 1
ATOM 593 C CA . TRP A 1 83 ? -8.005 5.246 10.850 1.00 75.12 83 TRP A CA 1
ATOM 594 C C . TRP A 1 83 ? -7.459 6.406 11.700 1.00 75.12 83 TRP A C 1
ATOM 596 O O . TRP A 1 83 ? -6.459 6.227 12.393 1.00 75.12 83 TRP A O 1
ATOM 606 N N . CYS A 1 84 ? -8.085 7.592 11.681 1.00 70.38 84 CYS A N 1
ATOM 60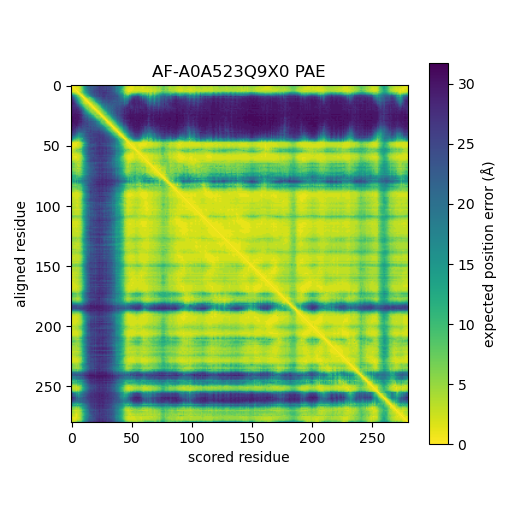7 C CA . CYS A 1 84 ? -7.559 8.742 12.436 1.00 70.38 84 CYS A CA 1
ATOM 608 C C . CYS A 1 84 ? -7.591 8.520 13.957 1.00 70.38 84 CYS A C 1
ATOM 610 O O . CYS A 1 84 ? -6.689 9.012 14.640 1.00 70.38 84 CYS A O 1
ATOM 612 N N . ASP A 1 85 ? -8.555 7.726 14.436 1.00 71.44 85 ASP A N 1
ATOM 613 C CA . ASP A 1 85 ? -8.759 7.374 15.848 1.00 71.44 85 ASP A CA 1
ATOM 614 C C . ASP A 1 85 ? -8.056 6.069 16.254 1.00 71.44 85 ASP A C 1
ATOM 616 O O . ASP A 1 85 ? -8.168 5.623 17.399 1.00 71.44 85 ASP A O 1
ATOM 620 N N . ALA A 1 86 ? -7.347 5.419 15.327 1.00 78.94 86 ALA A N 1
ATOM 621 C CA . ALA A 1 86 ? -6.672 4.165 15.612 1.00 78.94 86 ALA A CA 1
ATOM 622 C C . ALA A 1 86 ? -5.583 4.368 16.677 1.00 78.94 86 ALA A C 1
ATOM 624 O O . ALA A 1 86 ? -4.803 5.325 16.629 1.00 78.94 86 ALA A O 1
ATOM 625 N N . GLN A 1 87 ? -5.499 3.434 17.630 1.00 83.62 87 GLN A N 1
ATOM 626 C CA . GLN A 1 87 ? -4.439 3.439 18.647 1.00 83.62 87 GLN A CA 1
ATOM 627 C C . GLN A 1 87 ? -3.054 3.311 18.011 1.00 83.62 87 GLN A C 1
ATOM 629 O O . GLN A 1 87 ? -2.093 3.873 18.518 1.00 83.62 87 GLN A O 1
ATOM 634 N N . HIS A 1 88 ? -2.973 2.576 16.902 1.00 86.94 88 HIS A N 1
ATOM 635 C CA . HIS A 1 88 ? -1.784 2.405 16.084 1.00 86.94 88 HIS A CA 1
ATOM 636 C C . HIS A 1 88 ? -2.182 2.518 14.614 1.00 86.94 88 HIS A C 1
ATOM 638 O O . HIS A 1 88 ? -3.175 1.923 14.188 1.00 86.94 88 HIS A O 1
ATOM 644 N N . ARG A 1 89 ? -1.409 3.271 13.833 1.00 91.06 89 ARG A N 1
ATOM 645 C CA . ARG A 1 89 ? -1.657 3.473 12.401 1.00 91.06 89 ARG A CA 1
ATOM 646 C C . ARG A 1 89 ? -0.833 2.478 11.600 1.00 91.06 89 ARG A C 1
ATOM 648 O O . ARG A 1 89 ? 0.381 2.630 11.503 1.00 91.06 89 ARG A O 1
ATOM 655 N N . ALA A 1 90 ? -1.497 1.484 11.016 1.00 94.44 90 ALA A N 1
ATOM 656 C CA . ALA A 1 90 ? -0.853 0.511 10.141 1.00 94.44 90 ALA A CA 1
ATOM 657 C C . ALA A 1 90 ? -0.591 1.121 8.756 1.00 94.44 90 ALA A C 1
ATOM 659 O O . ALA A 1 90 ? -1.528 1.531 8.060 1.00 94.44 90 ALA A O 1
ATOM 660 N N . ILE A 1 91 ? 0.680 1.174 8.357 1.00 95.88 91 ILE A N 1
ATOM 661 C CA . ILE A 1 91 ? 1.108 1.670 7.045 1.00 95.88 91 ILE A CA 1
ATOM 662 C C . ILE A 1 91 ? 2.051 0.652 6.416 1.00 95.88 91 ILE A C 1
ATOM 664 O O . ILE A 1 91 ? 3.070 0.299 7.003 1.00 95.88 91 ILE A O 1
ATOM 668 N N . VAL A 1 92 ? 1.729 0.208 5.209 1.00 97.12 92 VAL A N 1
ATOM 669 C CA . VAL A 1 92 ? 2.567 -0.659 4.385 1.00 97.12 92 VAL A CA 1
ATOM 670 C C . VAL A 1 92 ? 3.219 0.180 3.300 1.00 97.12 92 VAL A C 1
ATOM 672 O O . VAL A 1 92 ? 2.517 0.852 2.550 1.00 97.12 92 VAL A O 1
ATOM 675 N N . LEU A 1 93 ? 4.542 0.141 3.195 1.00 96.50 93 LEU A N 1
ATOM 676 C CA . LEU A 1 93 ? 5.271 0.820 2.125 1.00 96.50 93 LEU A CA 1
ATOM 677 C C . LEU A 1 93 ? 5.682 -0.175 1.048 1.00 96.50 93 LEU A C 1
ATOM 679 O O . LEU A 1 93 ? 6.307 -1.195 1.348 1.00 96.50 93 LEU A O 1
ATOM 683 N N . THR A 1 94 ? 5.354 0.138 -0.204 1.00 94.56 94 THR A N 1
ATOM 684 C CA . THR A 1 94 ? 5.748 -0.684 -1.356 1.00 94.56 94 THR A CA 1
ATOM 685 C C . THR A 1 94 ? 7.134 -0.354 -1.868 1.00 94.56 94 THR A C 1
ATOM 687 O O . THR A 1 94 ? 7.795 -1.212 -2.439 1.00 94.56 94 THR A O 1
ATOM 690 N N . ASP A 1 95 ? 7.585 0.876 -1.665 1.00 93.00 95 ASP A N 1
ATOM 691 C CA . ASP A 1 95 ? 8.885 1.368 -2.093 1.00 93.00 95 ASP A CA 1
ATOM 692 C C . ASP A 1 95 ? 9.261 2.619 -1.280 1.00 93.00 95 ASP A C 1
ATOM 694 O O . ASP A 1 95 ? 8.546 3.040 -0.366 1.00 93.00 95 ASP A O 1
ATOM 698 N N . ALA A 1 96 ? 10.418 3.197 -1.600 1.00 92.50 96 ALA A N 1
ATOM 699 C CA . ALA A 1 96 ? 10.922 4.412 -0.971 1.00 92.50 96 ALA A CA 1
ATOM 700 C C . ALA A 1 96 ? 10.771 5.658 -1.871 1.00 92.50 96 ALA A C 1
ATOM 702 O O . ALA A 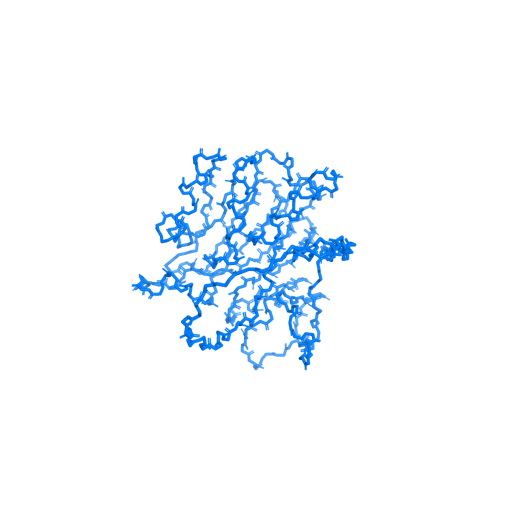1 96 ? 11.482 6.648 -1.685 1.00 92.50 96 ALA A O 1
ATOM 703 N N . GLN A 1 97 ? 9.890 5.649 -2.876 1.00 90.19 97 GLN A N 1
ATOM 704 C CA . GLN A 1 97 ? 9.653 6.838 -3.697 1.00 90.19 97 GLN A CA 1
ATOM 705 C C . GLN A 1 97 ? 9.094 7.968 -2.836 1.00 90.19 97 GLN A C 1
ATOM 707 O O . GLN A 1 97 ? 8.212 7.753 -2.006 1.00 90.19 97 GLN A O 1
ATOM 712 N N . VAL A 1 98 ? 9.589 9.191 -3.051 1.00 89.62 98 VAL A N 1
ATOM 713 C CA . VAL A 1 98 ? 9.188 10.369 -2.260 1.00 89.62 98 VAL A CA 1
ATOM 714 C C . VAL A 1 98 ? 7.671 10.535 -2.269 1.00 89.62 98 VAL A C 1
ATOM 716 O O . VAL A 1 98 ? 7.076 10.757 -1.219 1.00 89.62 98 VAL A O 1
ATOM 719 N N . ASP A 1 99 ? 7.029 10.336 -3.416 1.00 86.31 99 ASP A N 1
ATOM 720 C CA . ASP A 1 99 ? 5.580 10.482 -3.547 1.00 86.31 99 ASP A CA 1
ATOM 721 C C . ASP A 1 99 ? 4.778 9.435 -2.760 1.00 86.31 99 ASP A C 1
ATOM 723 O O . ASP A 1 99 ? 3.611 9.663 -2.449 1.00 86.31 99 ASP A O 1
ATOM 727 N N . HIS A 1 100 ? 5.397 8.315 -2.385 1.00 90.81 100 HIS A N 1
ATOM 728 C CA . HIS A 1 100 ? 4.785 7.250 -1.591 1.00 90.81 100 HIS A CA 1
ATOM 729 C C . HIS A 1 100 ? 5.071 7.369 -0.089 1.00 90.81 100 HIS A C 1
ATOM 731 O O . HIS A 1 100 ? 4.419 6.689 0.700 1.0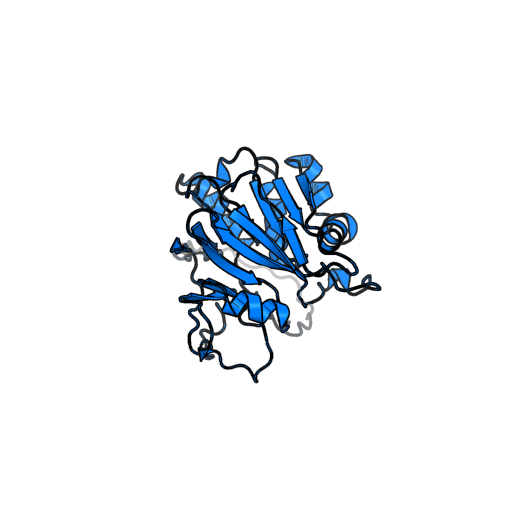0 90.81 100 HIS A O 1
ATOM 737 N N . VAL A 1 101 ? 6.005 8.229 0.330 1.00 93.06 101 VAL A N 1
ATOM 738 C CA . VAL A 1 101 ? 6.426 8.355 1.742 1.00 93.06 101 VAL A CA 1
ATOM 739 C C . VAL A 1 101 ? 6.298 9.774 2.295 1.00 93.06 101 VAL A C 1
ATOM 741 O O . VAL A 1 101 ? 6.323 9.966 3.511 1.00 93.06 101 VAL A O 1
ATOM 744 N N . ALA A 1 102 ? 6.156 10.789 1.440 1.00 90.62 102 ALA A N 1
ATOM 745 C CA . ALA A 1 102 ? 6.178 12.194 1.846 1.00 90.62 102 ALA A CA 1
ATOM 746 C C . ALA A 1 102 ? 5.069 12.554 2.846 1.00 90.62 102 ALA A C 1
ATOM 748 O O . ALA A 1 102 ? 5.267 13.421 3.698 1.00 90.62 102 ALA A O 1
ATOM 749 N N . GLY A 1 103 ? 3.921 11.875 2.788 1.00 90.25 103 GLY A N 1
ATOM 750 C CA . GLY A 1 103 ? 2.810 12.108 3.707 1.00 90.25 103 GLY A CA 1
ATOM 751 C C . GLY A 1 103 ? 3.054 11.599 5.129 1.00 90.25 103 GLY A C 1
ATOM 752 O O . GLY A 1 103 ? 2.327 12.002 6.034 1.00 90.25 103 GLY A O 1
ATOM 753 N N . LEU A 1 104 ? 4.078 10.768 5.367 1.00 93.44 104 LEU A N 1
ATOM 754 C CA . LEU A 1 104 ? 4.374 10.232 6.702 1.00 93.44 104 LEU A CA 1
ATOM 755 C C . LEU A 1 104 ? 4.669 11.347 7.718 1.00 93.44 104 LEU A C 1
ATOM 757 O O . LEU A 1 104 ? 4.199 11.290 8.851 1.00 93.44 104 LEU A O 1
ATOM 761 N N . LEU A 1 105 ? 5.384 12.404 7.312 1.00 93.06 105 LEU A N 1
ATOM 762 C CA . LEU A 1 105 ? 5.727 13.534 8.192 1.00 93.06 105 LEU A CA 1
ATOM 763 C C . LEU A 1 105 ? 4.510 14.345 8.655 1.00 93.06 105 LEU A C 1
ATOM 765 O O . LEU A 1 105 ? 4.558 15.002 9.701 1.00 93.06 105 LEU A O 1
ATOM 769 N N . SER A 1 106 ? 3.410 14.291 7.908 1.00 90.12 106 SER A N 1
ATOM 770 C CA . SER A 1 106 ? 2.143 14.915 8.291 1.00 90.12 106 SER A CA 1
ATOM 771 C C . SER A 1 106 ? 1.404 14.122 9.374 1.00 90.12 106 SER A C 1
ATOM 773 O O . SER A 1 106 ? 0.458 14.633 9.968 1.00 90.12 106 SER A O 1
ATOM 775 N N . LEU A 1 107 ? 1.832 12.891 9.672 1.00 89.12 107 LEU A N 1
ATOM 776 C CA . LEU A 1 107 ? 1.219 12.035 10.694 1.00 89.12 107 LEU A CA 1
ATOM 777 C C . LEU A 1 107 ? 1.869 12.168 12.074 1.00 89.12 107 LEU A C 1
ATOM 779 O O . LEU A 1 107 ? 1.368 11.586 13.031 1.00 89.12 107 LEU A O 1
ATOM 783 N N . ARG A 1 108 ? 2.950 12.949 12.182 1.00 91.56 108 ARG A N 1
ATOM 784 C CA . ARG A 1 108 ? 3.780 13.082 13.390 1.00 91.56 108 ARG A CA 1
ATOM 785 C C . ARG A 1 108 ? 3.012 13.483 14.659 1.00 91.56 108 ARG A C 1
ATOM 787 O O . ARG A 1 108 ? 3.461 13.174 15.750 1.00 91.56 108 ARG A O 1
ATOM 794 N N . ASP A 1 109 ? 1.891 14.190 14.513 1.00 87.88 109 ASP A N 1
ATOM 795 C CA . ASP A 1 109 ? 1.095 14.710 15.632 1.00 87.88 109 ASP A CA 1
ATOM 796 C C . ASP A 1 109 ? -0.007 13.713 16.074 1.00 87.88 109 ASP A C 1
ATOM 798 O O . ASP A 1 109 ? -0.868 14.051 16.885 1.00 87.88 109 ASP A O 1
ATOM 802 N N . GLY A 1 110 ? -0.018 12.496 15.512 1.00 86.44 110 GLY A N 1
ATOM 803 C CA . GLY A 1 110 ? -1.001 11.446 15.787 1.00 86.44 110 GLY A CA 1
ATOM 804 C C . GLY A 1 110 ? -0.458 10.259 16.590 1.00 86.44 110 GLY A C 1
ATOM 805 O O . GLY A 1 110 ? 0.593 10.327 17.223 1.00 86.44 110 GLY A O 1
ATOM 806 N N . SER A 1 111 ? -1.207 9.155 16.551 1.00 89.69 111 SER A N 1
ATOM 807 C CA . SER A 1 111 ? -0.845 7.883 17.185 1.00 89.69 111 SER A CA 1
ATOM 808 C C . SER A 1 111 ? 0.426 7.251 16.587 1.00 89.69 111 SER A C 1
ATOM 810 O O . SER A 1 111 ? 0.759 7.552 15.435 1.00 89.69 111 SER A O 1
ATOM 812 N N . PRO A 1 112 ? 1.095 6.332 17.315 1.00 94.19 112 PRO A N 1
ATOM 813 C CA . PRO A 1 112 ? 2.239 5.584 16.800 1.00 94.19 112 PRO A CA 1
ATOM 814 C C . PRO A 1 112 ? 1.965 4.898 15.461 1.00 94.19 112 PRO A C 1
ATOM 816 O O . PRO A 1 112 ? 0.847 4.450 15.184 1.00 94.19 112 PRO A O 1
ATOM 819 N N . ILE A 1 113 ? 3.005 4.817 14.632 1.00 95.38 113 ILE A N 1
ATOM 820 C CA . ILE A 1 113 ? 2.933 4.207 13.302 1.00 95.38 113 ILE A CA 1
ATOM 821 C C . ILE A 1 113 ? 3.499 2.792 13.374 1.00 95.38 113 ILE A C 1
ATOM 823 O O . ILE A 1 113 ? 4.685 2.619 13.650 1.00 95.38 113 ILE A O 1
ATOM 827 N N . ASP A 1 114 ? 2.677 1.799 13.047 1.00 96.81 114 ASP A N 1
ATOM 828 C CA . ASP A 1 114 ? 3.145 0.441 12.775 1.00 96.81 114 ASP A CA 1
ATOM 829 C C . ASP A 1 114 ? 3.491 0.358 11.283 1.00 96.81 114 ASP A C 1
ATOM 831 O O . ASP A 1 114 ? 2.619 0.308 10.409 1.00 96.81 114 ASP A O 1
ATOM 835 N N . LEU A 1 115 ? 4.789 0.418 10.995 1.00 97.56 115 LEU A N 1
ATOM 836 C CA . LEU A 1 115 ? 5.342 0.517 9.653 1.00 97.56 115 LEU A CA 1
ATOM 837 C C . LEU A 1 115 ? 5.747 -0.858 9.129 1.00 97.56 115 LEU A C 1
ATOM 839 O O . LEU A 1 115 ? 6.718 -1.446 9.602 1.00 97.56 115 LEU A O 1
ATOM 843 N N . TYR A 1 116 ? 5.068 -1.325 8.091 1.00 98.19 116 TYR A N 1
ATOM 844 C CA . TYR A 1 116 ? 5.388 -2.554 7.379 1.00 98.19 116 TYR A CA 1
ATOM 845 C C . TYR A 1 116 ? 6.221 -2.213 6.147 1.00 98.19 116 TYR A C 1
ATOM 847 O O . TYR A 1 116 ? 5.723 -1.618 5.191 1.00 98.19 116 TYR A O 1
ATOM 855 N N . ALA A 1 117 ? 7.502 -2.565 6.174 1.00 97.38 117 ALA A N 1
ATOM 856 C CA . ALA A 1 117 ? 8.432 -2.244 5.096 1.00 97.38 117 ALA A CA 1
ATOM 857 C C . ALA A 1 117 ? 9.519 -3.313 4.963 1.00 97.38 117 ALA A C 1
ATOM 859 O O . ALA A 1 117 ? 9.880 -3.988 5.937 1.00 97.38 117 ALA A O 1
ATOM 860 N N . THR A 1 118 ? 10.063 -3.450 3.756 1.00 97.00 118 THR A N 1
ATOM 861 C CA . THR A 1 118 ? 11.240 -4.287 3.504 1.00 97.00 118 THR A CA 1
ATOM 862 C C . THR A 1 118 ? 12.491 -3.680 4.155 1.00 97.00 118 THR A C 1
ATOM 864 O O . THR A 1 118 ? 12.520 -2.478 4.441 1.00 97.00 118 THR A O 1
ATOM 867 N N . PRO A 1 119 ? 13.562 -4.470 4.365 1.00 95.44 119 PRO A N 1
ATOM 868 C CA . PRO A 1 119 ? 14.836 -3.941 4.850 1.00 95.44 119 PRO A CA 1
ATOM 869 C C . PRO A 1 119 ? 15.395 -2.802 3.988 1.00 95.44 119 PRO A C 1
ATOM 871 O O . PRO A 1 119 ? 15.871 -1.815 4.540 1.00 95.44 119 PRO A O 1
ATOM 874 N N . ALA A 1 120 ? 15.287 -2.906 2.659 1.00 92.75 120 ALA A N 1
ATOM 875 C CA . ALA A 1 120 ? 15.790 -1.892 1.731 1.00 92.75 120 ALA A CA 1
ATOM 876 C C . ALA A 1 120 ? 15.050 -0.551 1.886 1.00 92.75 120 ALA A C 1
ATOM 878 O O . ALA A 1 120 ? 15.678 0.500 2.011 1.00 92.75 120 ALA A O 1
ATOM 879 N N . VAL A 1 121 ? 13.714 -0.585 1.959 1.00 94.19 121 VAL A N 1
ATOM 880 C CA . VAL A 1 121 ? 12.898 0.623 2.164 1.00 94.19 121 VAL A CA 1
ATOM 881 C C . VAL A 1 121 ? 13.156 1.224 3.547 1.00 94.19 121 VAL A C 1
ATOM 883 O O . VAL A 1 121 ? 13.333 2.436 3.673 1.00 94.19 121 VAL A O 1
ATOM 886 N N . PHE A 1 122 ? 13.237 0.393 4.589 1.00 95.62 122 PHE A N 1
ATOM 887 C CA . PHE A 1 122 ? 13.539 0.862 5.940 1.00 95.62 122 PHE A CA 1
ATOM 888 C C . PHE A 1 122 ? 14.919 1.532 6.023 1.00 95.62 122 PHE A C 1
ATOM 890 O O . PHE A 1 122 ? 15.059 2.587 6.647 1.00 95.62 122 PHE A O 1
ATOM 897 N N . GLU A 1 123 ? 15.935 0.961 5.369 1.00 93.81 123 GLU A N 1
ATOM 898 C CA . GLU A 1 123 ? 17.274 1.545 5.306 1.00 93.81 123 GLU A CA 1
ATOM 899 C C . GLU A 1 123 ? 17.270 2.892 4.573 1.00 93.81 123 GLU A C 1
ATOM 901 O O . GLU A 1 123 ? 17.794 3.877 5.106 1.00 93.81 123 GLU A O 1
ATOM 906 N N . ALA A 1 124 ? 16.626 2.966 3.405 1.00 92.75 124 ALA A N 1
ATOM 907 C CA . ALA A 1 124 ? 16.500 4.198 2.629 1.00 92.75 124 ALA A CA 1
ATOM 908 C C . ALA A 1 124 ? 15.878 5.334 3.457 1.00 92.75 124 ALA A C 1
ATOM 910 O O . ALA A 1 124 ? 16.413 6.445 3.483 1.00 92.75 124 ALA A O 1
ATOM 911 N N . LEU A 1 125 ? 14.803 5.039 4.195 1.00 94.75 125 LEU A N 1
ATOM 912 C CA . LEU A 1 125 ? 14.083 6.016 5.021 1.00 94.75 125 LEU A CA 1
ATOM 913 C C . LEU A 1 125 ? 14.742 6.311 6.378 1.00 94.75 125 LEU A C 1
ATOM 915 O O . LEU A 1 125 ? 14.322 7.219 7.102 1.00 94.75 125 LEU A O 1
ATOM 919 N N . SER A 1 126 ? 15.773 5.549 6.735 1.00 94.19 126 SER A N 1
ATOM 920 C CA . SER A 1 126 ? 16.576 5.774 7.938 1.00 94.19 126 SER A CA 1
ATOM 921 C C . SER A 1 126 ? 17.862 6.542 7.643 1.00 94.19 126 SER A C 1
ATOM 923 O O . SER A 1 126 ? 18.337 7.282 8.504 1.00 94.19 126 SER A O 1
ATOM 925 N N . ARG A 1 127 ? 18.438 6.368 6.445 1.00 91.12 127 ARG A N 1
ATOM 926 C CA . ARG A 1 127 ? 19.756 6.905 6.076 1.00 91.12 127 ARG A CA 1
ATOM 927 C C . ARG A 1 127 ? 19.681 7.997 5.018 1.00 91.12 127 ARG A C 1
ATOM 929 O O . ARG A 1 127 ? 20.092 9.121 5.285 1.00 91.12 127 ARG A O 1
ATOM 936 N N . SER A 1 128 ? 19.183 7.662 3.833 1.00 90.75 128 SER A N 1
ATOM 937 C CA . SER A 1 128 ? 19.252 8.539 2.659 1.00 90.75 128 SER A CA 1
ATOM 938 C C . SER A 1 128 ? 18.180 9.629 2.693 1.00 90.75 128 SER A C 1
ATOM 940 O O . SER A 1 128 ? 18.451 10.781 2.365 1.00 90.75 128 SER A O 1
ATOM 942 N N . LEU A 1 129 ? 16.976 9.280 3.148 1.00 92.00 129 LEU A N 1
ATOM 943 C CA . LEU A 1 129 ? 15.869 10.201 3.388 1.00 92.00 129 LEU A CA 1
ATOM 944 C C . LEU A 1 129 ? 15.369 9.989 4.827 1.00 92.00 129 LEU A C 1
ATOM 946 O O . LEU A 1 129 ? 14.427 9.226 5.016 1.00 92.00 129 LEU A O 1
ATOM 950 N N . PRO A 1 130 ? 15.997 10.607 5.849 1.00 92.69 130 PRO A N 1
ATOM 951 C CA . PRO A 1 130 ? 15.832 10.246 7.262 1.00 92.69 130 PRO A CA 1
ATOM 952 C C . PRO A 1 130 ? 14.481 10.693 7.852 1.00 92.69 130 PRO A C 1
ATOM 954 O O . PRO A 1 130 ? 14.410 11.530 8.750 1.00 92.69 130 PRO A O 1
ATOM 957 N N . VAL A 1 131 ? 13.390 10.113 7.361 1.00 94.88 131 VAL A N 1
ATOM 958 C CA . VAL A 1 131 ? 12.012 10.360 7.806 1.00 94.88 131 VAL A CA 1
ATOM 959 C C . VAL A 1 131 ? 11.706 9.564 9.069 1.00 94.88 131 VAL A C 1
ATOM 961 O O . VAL A 1 131 ? 11.101 10.102 9.997 1.00 94.88 131 VAL A O 1
ATOM 964 N N . LEU A 1 132 ? 12.152 8.304 9.147 1.00 96.06 132 LEU A N 1
ATOM 965 C CA . LEU A 1 132 ? 11.850 7.436 10.294 1.00 96.06 132 LEU A CA 1
ATOM 966 C C . LEU A 1 132 ? 12.493 7.923 11.597 1.00 96.06 132 LEU A C 1
ATOM 968 O O . LEU A 1 132 ? 11.780 7.978 12.598 1.00 96.06 132 LEU A O 1
ATOM 972 N N . PRO A 1 133 ? 13.774 8.351 11.622 1.00 96.38 133 PRO A N 1
ATOM 973 C CA . PRO A 1 133 ? 14.374 8.898 12.836 1.00 96.38 133 PRO A CA 1
ATOM 974 C C . PRO A 1 133 ? 13.639 10.140 13.342 1.00 96.38 133 PRO A C 1
ATOM 976 O O . PRO A 1 133 ? 13.465 10.301 14.546 1.00 96.38 133 PRO A O 1
ATOM 979 N N . VAL A 1 134 ? 13.160 10.998 12.433 1.00 95.88 134 VAL A N 1
ATOM 980 C CA . VAL A 1 134 ? 12.353 12.165 12.804 1.00 95.88 134 VAL A CA 1
ATOM 981 C C . VAL A 1 134 ? 11.039 11.709 13.433 1.00 95.88 134 VAL A C 1
ATOM 983 O O . VAL A 1 134 ? 10.752 12.096 14.559 1.00 95.88 134 VAL A O 1
ATOM 986 N N . LEU A 1 135 ? 10.269 10.843 12.770 1.00 95.31 135 LEU A N 1
ATOM 987 C CA . LEU A 1 135 ? 8.978 10.367 13.288 1.00 95.31 135 LEU A CA 1
ATOM 988 C C . LEU A 1 135 ? 9.094 9.602 14.609 1.00 95.31 135 LEU A C 1
ATOM 990 O O . LEU A 1 135 ? 8.210 9.717 15.460 1.00 95.31 135 LEU A O 1
ATOM 994 N N . GLN A 1 136 ? 10.207 8.898 14.821 1.00 96.19 136 GLN A N 1
ATOM 995 C CA . GLN A 1 136 ? 10.498 8.210 16.075 1.00 96.19 136 GLN A CA 1
ATOM 996 C C . GLN A 1 136 ? 10.502 9.161 17.284 1.00 96.19 136 GLN A C 1
ATOM 998 O O . GLN A 1 136 ? 10.140 8.743 18.381 1.00 96.19 136 GLN A O 1
ATOM 1003 N N . HIS A 1 137 ? 10.881 10.431 17.098 1.00 95.81 137 HIS A N 1
ATOM 1004 C CA . HIS A 1 137 ? 10.885 11.442 18.161 1.00 95.81 137 HIS A CA 1
ATOM 1005 C C . HIS A 1 137 ? 9.522 12.100 18.418 1.00 95.81 137 HIS A C 1
ATOM 1007 O O . HIS A 1 137 ? 9.372 12.763 19.443 1.00 95.81 137 HIS A O 1
ATOM 1013 N N . TYR A 1 138 ? 8.555 11.947 17.510 1.00 94.31 138 TYR A N 1
ATOM 1014 C CA . TYR A 1 138 ? 7.240 12.587 17.607 1.00 94.31 138 TYR A CA 1
ATOM 1015 C C . TYR A 1 138 ? 6.158 11.588 18.024 1.00 94.31 138 TYR A C 1
ATOM 1017 O O . TYR A 1 138 ? 5.730 11.596 19.175 1.00 94.31 138 TYR A O 1
ATOM 1025 N N . CYS A 1 139 ? 5.738 10.713 17.107 1.00 92.19 139 CYS A N 1
ATOM 1026 C CA . CYS A 1 139 ? 4.671 9.737 17.344 1.00 92.19 139 CYS A CA 1
ATOM 1027 C C . CYS A 1 139 ? 5.201 8.338 17.686 1.00 92.19 139 CYS A C 1
ATOM 1029 O O . CYS A 1 139 ? 4.454 7.510 18.198 1.00 92.19 139 CYS A O 1
ATOM 1031 N N . GLY A 1 140 ? 6.482 8.067 17.416 1.00 94.88 140 GLY A N 1
ATOM 1032 C CA . GLY A 1 140 ? 7.046 6.721 17.482 1.00 94.88 140 GLY A CA 1
ATOM 1033 C C . GLY A 1 140 ? 6.725 5.903 16.227 1.00 94.88 140 GLY A C 1
ATOM 1034 O O . GLY A 1 140 ? 5.659 6.045 15.619 1.00 94.88 140 GLY A O 1
ATOM 1035 N N . VAL A 1 141 ? 7.673 5.055 15.826 1.00 96.81 141 VAL A N 1
ATOM 1036 C CA . VAL A 1 141 ? 7.549 4.145 14.685 1.00 96.81 141 VAL A CA 1
ATOM 1037 C C . VAL A 1 141 ? 7.938 2.736 15.125 1.00 96.81 141 VAL A C 1
ATOM 1039 O O . VAL A 1 141 ? 9.043 2.502 15.615 1.00 96.81 141 VAL A O 1
ATOM 1042 N N . HIS A 1 142 ? 7.044 1.775 14.925 1.00 96.69 142 HIS A N 1
ATOM 1043 C CA . HIS A 1 142 ? 7.320 0.357 15.126 1.00 96.69 142 HIS A CA 1
ATOM 1044 C C . HIS A 1 142 ? 7.523 -0.304 13.773 1.00 96.69 142 HIS A C 1
ATOM 1046 O O . HIS A 1 142 ? 6.607 -0.381 12.959 1.00 96.69 142 HIS A O 1
ATOM 1052 N N . TRP A 1 143 ? 8.743 -0.762 13.508 1.00 97.56 143 TRP A N 1
ATOM 1053 C CA . TRP A 1 143 ? 9.036 -1.439 12.255 1.00 97.56 143 TRP A CA 1
ATOM 1054 C C . TRP A 1 143 ? 8.636 -2.914 12.317 1.00 97.56 143 TRP A C 1
ATOM 1056 O O . TRP A 1 143 ? 9.170 -3.690 13.109 1.00 97.56 143 TRP A O 1
ATOM 1066 N N . HIS A 1 144 ? 7.735 -3.295 11.420 1.00 97.69 144 HIS A N 1
ATOM 1067 C CA . HIS A 1 144 ? 7.380 -4.667 11.104 1.00 97.69 144 HIS A CA 1
ATOM 1068 C C . HIS A 1 144 ? 8.051 -5.057 9.784 1.00 97.69 144 HIS A C 1
ATOM 1070 O O . HIS A 1 144 ? 7.771 -4.504 8.719 1.00 97.69 144 HIS A O 1
ATOM 1076 N N . ILE A 1 145 ? 8.972 -6.015 9.854 1.00 97.19 145 ILE A N 1
ATOM 1077 C CA . ILE A 1 145 ? 9.747 -6.435 8.688 1.00 97.19 145 ILE A CA 1
ATOM 1078 C C . ILE A 1 145 ? 8.876 -7.200 7.684 1.00 97.19 145 ILE A C 1
ATOM 1080 O O . ILE A 1 145 ? 8.225 -8.187 8.024 1.00 97.19 145 ILE A O 1
ATOM 1084 N N . ILE A 1 146 ? 8.929 -6.779 6.421 1.00 97.38 146 ILE A N 1
ATOM 1085 C CA . ILE A 1 146 ? 8.498 -7.588 5.278 1.00 97.38 146 ILE A CA 1
ATOM 1086 C C . ILE A 1 146 ? 9.750 -8.302 4.751 1.00 97.38 146 ILE A C 1
ATOM 1088 O O . ILE A 1 146 ? 10.638 -7.628 4.226 1.00 97.38 146 ILE A O 1
ATOM 1092 N N . PRO A 1 147 ? 9.891 -9.634 4.898 1.00 95.44 147 PRO A N 1
ATOM 1093 C CA . PRO A 1 147 ? 11.166 -10.316 4.674 1.00 95.44 147 PRO A CA 1
ATOM 1094 C C . PRO A 1 147 ? 11.417 -10.624 3.186 1.00 95.44 147 PRO A C 1
ATOM 1096 O O . PRO A 1 147 ? 11.703 -11.757 2.811 1.00 95.44 147 PRO A O 1
ATOM 1099 N N . VAL A 1 148 ? 11.319 -9.597 2.340 1.00 94.06 148 VAL A N 1
ATOM 1100 C CA . VAL A 1 148 ? 11.696 -9.607 0.921 1.00 94.06 148 VAL A CA 1
ATOM 1101 C C . VAL A 1 148 ? 13.038 -8.887 0.795 1.00 94.06 148 VAL A C 1
ATOM 1103 O O . VAL A 1 148 ? 13.103 -7.663 0.906 1.00 94.06 148 VAL A O 1
ATOM 1106 N N . ALA A 1 149 ? 14.113 -9.659 0.646 1.00 91.69 149 ALA A N 1
ATOM 1107 C CA . ALA A 1 149 ? 15.485 -9.168 0.524 1.00 91.69 149 ALA A CA 1
ATOM 1108 C C . ALA A 1 149 ? 16.408 -10.265 -0.032 1.00 91.69 149 ALA A C 1
ATOM 1110 O O . ALA A 1 149 ? 16.186 -11.456 0.209 1.00 91.69 149 ALA A O 1
ATOM 1111 N N . GLY A 1 150 ? 17.482 -9.866 -0.721 1.00 88.44 150 GLY A N 1
ATOM 1112 C CA . GLY A 1 150 ? 18.469 -10.800 -1.273 1.00 88.44 150 GLY A CA 1
ATOM 1113 C C . GLY A 1 150 ? 17.837 -11.770 -2.274 1.00 88.44 150 GLY A C 1
ATOM 1114 O O . GLY A 1 150 ? 17.301 -11.344 -3.292 1.00 88.44 150 GLY A O 1
ATOM 1115 N N . GLU A 1 151 ? 17.885 -13.067 -1.966 1.00 88.69 151 GLU A N 1
ATOM 1116 C CA . GLU A 1 151 ? 17.298 -14.128 -2.799 1.00 88.69 151 GLU A CA 1
ATOM 1117 C C . GLU A 1 151 ? 15.785 -14.309 -2.563 1.00 88.69 151 GLU A C 1
ATOM 1119 O O . GLU A 1 151 ? 15.095 -14.925 -3.375 1.00 88.69 151 GLU A O 1
ATOM 1124 N N . THR A 1 152 ? 15.235 -13.772 -1.468 1.00 92.25 152 THR A N 1
ATOM 1125 C CA . THR A 1 152 ? 13.813 -13.926 -1.139 1.00 92.25 152 THR A CA 1
ATOM 1126 C C . THR A 1 152 ? 12.973 -12.939 -1.942 1.00 92.25 152 THR A C 1
ATOM 1128 O O . THR A 1 152 ? 12.898 -11.760 -1.601 1.00 92.25 152 THR A O 1
ATOM 1131 N N . GLN A 1 153 ? 12.310 -13.437 -2.989 1.00 91.94 153 GLN A N 1
ATOM 1132 C CA . GLN A 1 153 ? 11.444 -12.642 -3.873 1.00 91.94 153 GLN A CA 1
ATOM 1133 C C . GLN A 1 153 ? 9.978 -12.588 -3.419 1.00 91.94 153 GLN A C 1
ATOM 1135 O O . GLN A 1 153 ? 9.209 -11.785 -3.928 1.00 91.94 153 GLN A O 1
ATOM 1140 N N . CYS A 1 154 ? 9.559 -13.444 -2.487 1.00 94.56 154 CYS A N 1
ATOM 1141 C CA . CYS A 1 154 ? 8.170 -13.523 -2.043 1.00 94.56 154 CYS A CA 1
ATOM 1142 C C . CYS A 1 154 ? 8.110 -13.871 -0.558 1.00 94.56 154 CYS A C 1
ATOM 1144 O O . CYS A 1 154 ? 8.798 -14.791 -0.112 1.00 94.56 154 CYS A O 1
ATOM 1146 N N . ALA A 1 155 ? 7.271 -13.170 0.202 1.00 96.06 155 ALA A N 1
ATOM 1147 C CA . ALA A 1 155 ? 7.093 -13.437 1.621 1.00 96.06 155 ALA A CA 1
ATOM 1148 C C . ALA A 1 155 ? 5.690 -13.103 2.121 1.00 96.06 155 ALA A C 1
ATOM 1150 O O . ALA A 1 155 ? 5.103 -12.091 1.748 1.00 96.06 155 ALA A O 1
ATOM 1151 N N . ASN A 1 156 ? 5.193 -13.917 3.048 1.00 96.12 156 ASN A N 1
ATOM 1152 C CA . ASN A 1 156 ? 3.932 -13.649 3.727 1.00 96.12 156 ASN A CA 1
ATOM 1153 C C . ASN A 1 156 ? 4.172 -12.803 4.977 1.00 96.12 156 ASN A C 1
ATOM 1155 O O . ASN A 1 156 ? 5.146 -13.011 5.702 1.00 96.12 156 ASN A O 1
ATOM 1159 N N . PHE A 1 157 ? 3.245 -11.896 5.260 1.00 96.19 157 PHE A N 1
ATOM 1160 C CA . PHE A 1 157 ? 3.207 -11.117 6.490 1.00 96.19 157 PHE A CA 1
ATOM 1161 C C . PHE A 1 157 ? 1.756 -10.898 6.935 1.00 96.19 157 PHE A C 1
ATOM 1163 O O . PHE A 1 157 ? 0.801 -11.244 6.235 1.00 96.19 157 PHE A O 1
ATOM 1170 N N . ARG A 1 158 ? 1.579 -10.390 8.152 1.00 94.19 158 ARG A N 1
ATOM 1171 C CA . ARG A 1 158 ? 0.265 -10.125 8.742 1.00 94.19 158 ARG A CA 1
ATOM 1172 C C . ARG A 1 158 ? 0.263 -8.754 9.379 1.00 94.19 158 ARG A C 1
ATOM 1174 O O . ARG A 1 158 ? 1.268 -8.359 9.959 1.00 94.19 158 ARG A O 1
ATOM 1181 N N . ILE A 1 159 ? -0.878 -8.087 9.286 1.00 94.44 159 ILE A N 1
ATOM 1182 C CA . ILE A 1 159 ? -1.149 -6.831 9.972 1.00 94.44 159 ILE A CA 1
ATOM 1183 C C . ILE A 1 159 ? -2.089 -7.164 11.124 1.00 94.44 159 ILE A C 1
ATOM 1185 O O . ILE A 1 159 ? -3.182 -7.676 10.889 1.00 94.44 159 ILE A O 1
ATOM 1189 N N . GLU A 1 160 ? -1.662 -6.925 12.362 1.00 90.69 160 GLU A N 1
ATOM 1190 C CA . GLU A 1 160 ? -2.412 -7.342 13.559 1.00 90.69 160 GLU A CA 1
ATOM 1191 C C . GLU A 1 160 ? -3.815 -6.723 13.618 1.00 90.69 160 GLU A C 1
ATOM 1193 O O . GLU A 1 160 ? -4.766 -7.365 14.061 1.00 90.69 160 GLU A O 1
ATOM 1198 N N . GLN A 1 161 ? -3.954 -5.505 13.095 1.00 88.44 161 GLN A N 1
ATOM 1199 C CA . GLN A 1 161 ? -5.207 -4.763 13.001 1.00 88.44 161 GLN A CA 1
ATOM 1200 C C . GLN A 1 161 ? -6.209 -5.361 11.998 1.00 88.44 161 GLN A C 1
ATOM 1202 O O . GLN A 1 161 ? -7.378 -4.988 12.040 1.00 88.44 161 GLN A O 1
ATOM 1207 N N . LEU A 1 162 ? -5.767 -6.253 11.101 1.00 92.75 162 LEU A N 1
ATOM 1208 C CA . LEU A 1 162 ? -6.566 -6.846 10.019 1.00 92.75 162 LEU A CA 1
ATOM 1209 C C . LEU A 1 162 ? -6.439 -8.388 10.019 1.00 92.75 162 LEU A C 1
ATOM 1211 O O . LEU A 1 162 ? -5.895 -8.967 9.073 1.00 92.75 162 LEU A O 1
ATOM 1215 N N . PRO A 1 163 ? -6.902 -9.089 11.073 1.00 92.81 163 PRO A N 1
ATOM 1216 C CA . PRO A 1 163 ? -6.633 -10.518 11.287 1.00 92.81 163 PRO A CA 1
ATOM 1217 C C . PRO A 1 163 ? -7.286 -11.457 10.258 1.00 92.81 163 PRO A C 1
ATOM 1219 O O . PRO A 1 163 ? -6.888 -12.626 10.140 1.00 92.81 163 PRO A O 1
ATOM 1222 N N . HIS A 1 164 ? -8.286 -10.969 9.522 1.00 94.00 164 HIS A N 1
ATOM 1223 C CA . HIS A 1 164 ? -8.965 -11.724 8.468 1.00 94.00 164 HIS A CA 1
ATOM 1224 C C . HIS A 1 164 ? -8.246 -11.633 7.115 1.00 94.00 164 HIS A C 1
ATOM 1226 O O . HIS A 1 164 ? -8.581 -12.390 6.204 1.00 94.00 164 HIS A O 1
ATOM 1232 N N . LEU A 1 165 ? -7.241 -10.760 6.978 1.00 95.31 165 LEU A N 1
ATOM 1233 C CA . LEU A 1 165 ? -6.475 -10.591 5.744 1.00 95.31 165 LEU A CA 1
ATOM 1234 C C . LEU A 1 165 ? -5.094 -11.250 5.852 1.00 95.31 165 LEU A C 1
ATOM 1236 O O . LEU A 1 165 ? -4.340 -11.044 6.804 1.00 95.31 165 LEU A O 1
ATOM 1240 N N . GLU A 1 166 ? -4.742 -12.038 4.841 1.00 95.81 166 GLU A N 1
ATOM 1241 C CA . GLU A 1 166 ? -3.393 -12.564 4.631 1.00 95.81 166 GLU A CA 1
ATOM 1242 C C . GLU A 1 166 ? -2.688 -11.721 3.577 1.00 95.81 166 GLU A C 1
ATOM 1244 O O . GLU A 1 166 ? -3.211 -11.553 2.477 1.00 95.81 166 GLU A O 1
ATOM 1249 N N . PHE A 1 167 ? -1.500 -11.214 3.906 1.00 97.31 167 PHE A N 1
ATOM 1250 C CA . PHE A 1 167 ? -0.705 -10.399 2.997 1.00 97.31 167 PHE A CA 1
ATOM 1251 C C . PHE A 1 167 ? 0.496 -11.192 2.489 1.00 97.31 167 PHE A C 1
ATOM 1253 O O . PHE A 1 167 ? 1.193 -11.866 3.253 1.00 97.31 167 PHE A O 1
ATOM 1260 N N . THR A 1 168 ? 0.769 -11.062 1.200 1.00 97.25 168 THR A N 1
ATOM 1261 C CA . THR A 1 168 ? 1.945 -11.610 0.535 1.00 97.25 168 THR A CA 1
ATOM 1262 C C . THR A 1 168 ? 2.620 -10.486 -0.236 1.00 97.25 168 THR A C 1
ATOM 1264 O O . THR A 1 168 ? 2.013 -9.864 -1.102 1.00 97.25 168 THR A O 1
ATOM 1267 N N . ALA A 1 169 ? 3.877 -10.211 0.094 1.00 96.62 169 ALA A N 1
ATOM 1268 C CA . ALA A 1 169 ? 4.724 -9.275 -0.626 1.00 96.62 169 ALA A CA 1
ATOM 1269 C C . ALA A 1 169 ? 5.499 -10.007 -1.722 1.00 96.62 169 ALA A C 1
ATOM 1271 O O . ALA A 1 169 ? 6.057 -11.079 -1.475 1.00 96.62 169 ALA A O 1
ATOM 1272 N N . LEU A 1 170 ? 5.556 -9.403 -2.902 1.00 94.75 170 LEU A N 1
ATOM 1273 C CA . LEU A 1 170 ? 6.241 -9.904 -4.091 1.00 94.75 170 LEU A CA 1
ATOM 1274 C C . LEU A 1 170 ? 7.239 -8.845 -4.541 1.00 94.75 170 LEU A C 1
ATOM 1276 O O . LEU A 1 170 ? 6.852 -7.697 -4.724 1.00 94.75 170 LEU A O 1
ATOM 1280 N N . ALA A 1 171 ? 8.509 -9.201 -4.690 1.00 93.06 171 ALA A N 1
ATOM 1281 C CA . ALA A 1 171 ? 9.530 -8.299 -5.200 1.00 93.06 171 ALA A CA 1
ATOM 1282 C C . ALA A 1 171 ? 9.212 -7.905 -6.645 1.00 93.06 171 ALA A C 1
ATOM 1284 O O . ALA A 1 171 ? 9.025 -8.763 -7.500 1.00 93.06 171 ALA A O 1
ATOM 1285 N N . THR A 1 172 ? 9.197 -6.606 -6.924 1.00 89.88 172 THR A N 1
ATOM 1286 C CA . THR A 1 172 ? 8.924 -6.065 -8.257 1.00 89.88 172 THR A CA 1
ATOM 1287 C C . THR A 1 172 ? 10.077 -5.215 -8.758 1.00 89.88 172 THR A C 1
ATOM 1289 O O . THR A 1 172 ? 10.958 -4.803 -8.003 1.00 89.88 172 THR A O 1
ATOM 1292 N N . GLN A 1 173 ? 10.066 -4.926 -10.058 1.00 82.38 173 GLN A N 1
ATOM 1293 C CA . GLN A 1 173 ? 10.963 -3.936 -10.642 1.00 82.38 173 GLN A CA 1
ATOM 1294 C C . GLN A 1 173 ? 10.273 -2.569 -10.599 1.00 82.38 173 GLN A C 1
ATOM 1296 O O . GLN A 1 173 ? 9.326 -2.309 -11.346 1.00 82.38 173 GLN A O 1
ATOM 1301 N N . GLY A 1 174 ? 10.730 -1.715 -9.686 1.00 77.19 174 GLY A N 1
ATOM 1302 C CA . GLY A 1 174 ? 10.307 -0.320 -9.559 1.00 77.19 174 GLY A CA 1
ATOM 1303 C C . GLY A 1 174 ? 11.390 0.641 -10.052 1.00 77.19 174 GLY A C 1
ATOM 1304 O O . GLY A 1 174 ? 12.524 0.220 -10.293 1.00 77.19 174 GLY A O 1
ATOM 1305 N N . PRO A 1 175 ? 11.079 1.937 -10.204 1.00 78.06 175 PRO A N 1
ATOM 1306 C CA . PRO A 1 175 ? 12.108 2.917 -10.494 1.00 78.06 175 PRO A CA 1
ATOM 1307 C C . PRO A 1 175 ? 12.964 3.118 -9.239 1.00 78.06 175 PRO A C 1
ATOM 1309 O O . PRO A 1 175 ? 12.431 3.216 -8.133 1.00 78.06 175 PRO A O 1
ATOM 1312 N N . THR A 1 176 ? 14.281 3.236 -9.398 1.00 82.00 176 THR A N 1
ATOM 1313 C CA . THR A 1 176 ? 15.157 3.679 -8.306 1.00 82.00 176 THR A CA 1
ATOM 1314 C C . THR A 1 176 ? 14.876 5.159 -8.007 1.00 82.00 176 THR A C 1
ATOM 1316 O O . THR A 1 176 ? 14.919 5.985 -8.927 1.00 82.00 176 THR A O 1
ATOM 1319 N N . PRO A 1 177 ? 14.585 5.544 -6.750 1.00 84.19 177 PRO A N 1
ATOM 1320 C CA . PRO A 1 177 ? 14.444 6.947 -6.377 1.00 84.19 177 PRO A CA 1
ATOM 1321 C C . PRO A 1 177 ? 15.724 7.748 -6.681 1.00 84.19 177 PRO A C 1
ATOM 1323 O O . PRO A 1 177 ? 16.820 7.277 -6.371 1.00 84.19 177 PRO A O 1
ATOM 1326 N N . PRO A 1 178 ? 15.637 8.990 -7.201 1.00 85.69 178 PRO A N 1
ATOM 1327 C CA . PRO A 1 178 ? 16.821 9.778 -7.563 1.00 85.69 178 PRO A CA 1
ATOM 1328 C C . PRO A 1 178 ? 17.823 9.983 -6.420 1.00 85.69 178 PRO A C 1
ATOM 1330 O O . PRO A 1 178 ? 19.023 10.049 -6.657 1.00 85.69 178 PRO A O 1
ATOM 1333 N N . TYR A 1 179 ? 17.341 10.050 -5.176 1.00 83.25 179 TYR A N 1
ATOM 1334 C CA . TYR A 1 179 ? 18.180 10.225 -3.988 1.00 83.25 179 TYR A CA 1
ATOM 1335 C C . TYR A 1 179 ? 18.922 8.942 -3.557 1.00 83.25 179 TYR A C 1
ATOM 1337 O O . TYR A 1 179 ? 19.773 8.999 -2.672 1.00 83.25 179 TYR A O 1
ATOM 1345 N N . LEU A 1 180 ? 18.609 7.793 -4.167 1.00 83.12 180 LEU A N 1
ATOM 1346 C CA . LEU A 1 180 ? 19.300 6.513 -3.968 1.00 83.12 180 LEU A CA 1
ATOM 1347 C C . LEU A 1 180 ? 20.251 6.164 -5.122 1.00 83.12 180 LEU A C 1
ATOM 1349 O O . LEU A 1 180 ? 21.106 5.297 -4.959 1.00 83.12 180 LEU A O 1
ATOM 1353 N N . ALA A 1 181 ? 20.163 6.870 -6.255 1.00 76.44 181 ALA A N 1
ATOM 1354 C CA . ALA A 1 181 ? 20.891 6.549 -7.485 1.00 76.44 181 ALA A CA 1
ATOM 1355 C C . ALA A 1 181 ? 22.425 6.493 -7.327 1.00 76.44 181 ALA A C 1
ATOM 1357 O O . ALA A 1 181 ? 23.090 5.765 -8.058 1.00 76.44 181 ALA A O 1
ATOM 1358 N N . GLU A 1 182 ? 22.995 7.239 -6.377 1.00 67.38 182 GLU A N 1
ATOM 1359 C CA . GLU A 1 182 ? 24.444 7.265 -6.115 1.00 67.38 182 GLU A CA 1
ATOM 1360 C C . GLU A 1 182 ? 24.917 6.148 -5.166 1.00 67.38 182 GLU A C 1
ATOM 1362 O O . GLU A 1 182 ? 26.116 5.884 -5.066 1.00 67.38 182 GLU A O 1
ATOM 1367 N N . HIS A 1 183 ? 23.989 5.487 -4.468 1.00 62.03 183 HIS A N 1
ATOM 1368 C CA . HIS A 1 183 ? 24.274 4.536 -3.391 1.00 62.03 183 HIS A CA 1
ATOM 1369 C C . HIS A 1 183 ? 23.870 3.088 -3.716 1.00 62.03 183 HIS A C 1
ATOM 1371 O O . HIS A 1 183 ? 24.316 2.167 -3.025 1.00 62.03 183 HIS A O 1
ATOM 1377 N N . GLU A 1 184 ? 23.079 2.850 -4.766 1.00 61.16 184 GLU A N 1
ATOM 1378 C CA . GLU A 1 184 ? 22.664 1.497 -5.152 1.00 61.16 184 GLU A CA 1
ATOM 1379 C C . GLU A 1 184 ? 23.798 0.726 -5.840 1.00 61.16 184 GLU A C 1
ATOM 1381 O O . GLU A 1 184 ? 24.123 0.921 -7.009 1.00 61.16 184 GLU A O 1
ATOM 1386 N N . THR A 1 185 ? 24.413 -0.187 -5.089 1.00 50.16 185 THR A N 1
ATOM 1387 C CA . THR A 1 185 ? 25.462 -1.099 -5.580 1.00 50.16 185 THR A CA 1
ATOM 1388 C C . THR A 1 185 ? 25.119 -2.577 -5.362 1.00 50.16 185 THR A C 1
ATOM 1390 O O . THR A 1 185 ? 25.918 -3.449 -5.704 1.00 50.16 185 THR A O 1
ATOM 1393 N N . GLN A 1 186 ? 23.928 -2.896 -4.837 1.00 53.12 186 GLN A N 1
ATOM 1394 C CA . GLN A 1 186 ? 23.530 -4.260 -4.472 1.00 53.12 186 GLN A CA 1
ATOM 1395 C C . GLN A 1 186 ? 22.040 -4.543 -4.711 1.00 53.12 186 GLN A C 1
ATOM 1397 O O . GLN A 1 186 ? 21.238 -3.623 -4.793 1.00 53.12 186 GLN A O 1
ATOM 1402 N N . SER A 1 187 ? 21.740 -5.841 -4.874 1.00 56.50 187 SER A N 1
ATOM 1403 C CA . SER A 1 187 ? 20.482 -6.466 -5.327 1.00 56.50 187 SER A CA 1
ATOM 1404 C C . SER A 1 187 ? 19.214 -5.609 -5.220 1.00 56.50 187 SER A C 1
ATOM 1406 O O . SER A 1 187 ? 18.835 -5.172 -4.138 1.00 56.50 187 SER A O 1
ATOM 1408 N N . ALA A 1 188 ? 18.495 -5.481 -6.339 1.00 67.94 188 ALA A N 1
ATOM 1409 C CA . ALA A 1 188 ? 17.235 -4.743 -6.433 1.00 67.94 188 ALA A CA 1
ATOM 1410 C C . ALA A 1 188 ? 16.090 -5.345 -5.583 1.00 67.94 188 ALA A C 1
ATOM 1412 O O . ALA A 1 188 ? 15.080 -4.678 -5.359 1.00 67.94 188 ALA A O 1
ATOM 1413 N N . ALA A 1 189 ? 16.234 -6.579 -5.085 1.00 83.19 189 ALA A N 1
ATOM 1414 C CA . ALA A 1 189 ? 15.183 -7.281 -4.354 1.00 83.19 189 ALA A CA 1
ATOM 1415 C C . ALA A 1 189 ? 14.765 -6.537 -3.073 1.00 83.19 189 ALA A C 1
ATOM 1417 O O . ALA A 1 189 ? 15.562 -6.354 -2.152 1.00 83.19 189 ALA A O 1
ATOM 1418 N N . GLY A 1 190 ? 13.489 -6.151 -3.013 1.00 84.75 190 GLY A N 1
ATOM 1419 C CA . GLY A 1 190 ? 12.894 -5.459 -1.871 1.00 84.75 190 GLY A CA 1
ATOM 1420 C C . GLY A 1 190 ? 12.896 -3.930 -1.961 1.00 84.75 190 GLY A C 1
ATOM 1421 O O . GLY A 1 190 ? 12.292 -3.308 -1.093 1.00 84.75 190 GLY A O 1
ATOM 1422 N N . HIS A 1 191 ? 13.497 -3.309 -2.983 1.00 89.62 191 HIS A N 1
ATOM 1423 C CA . HIS A 1 191 ? 13.377 -1.853 -3.197 1.00 89.62 191 HIS A CA 1
ATOM 1424 C C . HIS A 1 191 ? 11.974 -1.440 -3.653 1.00 89.62 191 HIS A C 1
ATOM 1426 O O . HIS A 1 191 ? 11.521 -0.337 -3.355 1.00 89.62 191 HIS A O 1
ATOM 1432 N N . SER A 1 192 ? 11.293 -2.339 -4.363 1.00 91.44 192 SER A N 1
ATOM 1433 C CA . SER A 1 192 ? 9.898 -2.219 -4.762 1.00 91.44 192 SER A CA 1
ATOM 1434 C C . SER A 1 192 ? 9.213 -3.568 -4.562 1.00 91.44 192 SER A C 1
ATOM 1436 O O . SER A 1 192 ? 9.802 -4.615 -4.856 1.00 91.44 192 SER A O 1
ATOM 1438 N N . ILE A 1 193 ? 7.993 -3.545 -4.032 1.00 94.19 193 ILE A N 1
ATOM 1439 C CA . ILE A 1 193 ? 7.153 -4.728 -3.866 1.00 94.19 193 ILE A CA 1
ATOM 1440 C C . ILE A 1 193 ? 5.725 -4.480 -4.361 1.00 94.19 193 ILE A C 1
ATOM 1442 O O . ILE A 1 193 ? 5.167 -3.399 -4.190 1.00 94.19 193 ILE A O 1
ATOM 1446 N N . ALA A 1 194 ? 5.094 -5.523 -4.888 1.00 94.44 194 ALA A N 1
ATOM 1447 C CA . ALA A 1 194 ? 3.645 -5.638 -4.968 1.00 94.44 194 ALA A CA 1
ATOM 1448 C C . ALA A 1 194 ? 3.102 -6.356 -3.726 1.00 94.44 194 ALA A C 1
ATOM 1450 O O . ALA A 1 194 ? 3.803 -7.123 -3.062 1.00 94.44 194 ALA A O 1
ATOM 1451 N N . ILE A 1 195 ? 1.829 -6.127 -3.428 1.00 96.06 195 ILE A N 1
ATOM 1452 C CA . ILE A 1 195 ? 1.110 -6.731 -2.312 1.00 96.06 195 ILE A CA 1
ATOM 1453 C C . ILE A 1 195 ? -0.076 -7.513 -2.872 1.00 96.06 195 ILE A C 1
ATOM 1455 O O . ILE A 1 195 ? -0.997 -6.941 -3.454 1.00 96.06 195 ILE A O 1
ATOM 1459 N N . ALA A 1 196 ? -0.081 -8.821 -2.652 1.00 95.94 196 ALA A N 1
ATOM 1460 C CA . ALA A 1 196 ? -1.261 -9.656 -2.789 1.00 95.94 196 ALA A CA 1
ATOM 1461 C C . ALA A 1 196 ? -1.940 -9.794 -1.421 1.00 95.94 196 ALA A C 1
ATOM 1463 O O . ALA A 1 196 ? -1.284 -10.035 -0.409 1.00 95.94 196 ALA A O 1
ATOM 1464 N N . VAL A 1 197 ? -3.258 -9.638 -1.387 1.00 96.62 197 VAL A N 1
ATOM 1465 C CA . VAL A 1 197 ? -4.072 -9.738 -0.177 1.00 96.62 197 VAL A CA 1
ATOM 1466 C C . VAL A 1 197 ? -5.150 -10.775 -0.402 1.00 96.62 197 VAL A C 1
ATOM 1468 O O . VAL A 1 197 ? -5.836 -10.754 -1.424 1.00 96.62 197 VAL A O 1
ATOM 1471 N N . ARG A 1 198 ? -5.314 -11.678 0.558 1.00 95.88 198 ARG A N 1
ATOM 1472 C CA . ARG A 1 198 ? -6.366 -12.687 0.550 1.00 95.88 198 ARG A CA 1
ATOM 1473 C C . ARG A 1 198 ? -7.226 -12.557 1.794 1.00 95.88 198 ARG A C 1
ATOM 1475 O O . ARG A 1 198 ? -6.724 -12.631 2.911 1.00 95.88 198 ARG A O 1
ATOM 1482 N N . ASP A 1 199 ? -8.525 -12.432 1.589 1.00 95.25 199 ASP A N 1
ATOM 1483 C CA . ASP A 1 199 ? -9.520 -12.554 2.647 1.00 95.25 199 ASP A CA 1
ATOM 1484 C C . ASP A 1 199 ? -9.673 -14.036 3.024 1.00 95.25 199 ASP A C 1
ATOM 1486 O O . ASP A 1 199 ? -9.935 -14.891 2.170 1.00 95.25 199 ASP A O 1
ATOM 1490 N N . ARG A 1 200 ? -9.454 -14.368 4.297 1.00 93.25 200 ARG A N 1
ATOM 1491 C CA . ARG A 1 200 ? -9.491 -15.751 4.798 1.00 93.25 200 ARG A CA 1
ATOM 1492 C C . ARG A 1 200 ? -10.906 -16.309 4.877 1.00 93.25 200 ARG A C 1
ATOM 1494 O O . ARG A 1 200 ? -11.061 -17.525 4.769 1.00 93.25 200 ARG A O 1
ATOM 1501 N N . ASP A 1 201 ? -11.900 -15.446 5.048 1.00 91.75 201 ASP A N 1
ATOM 1502 C C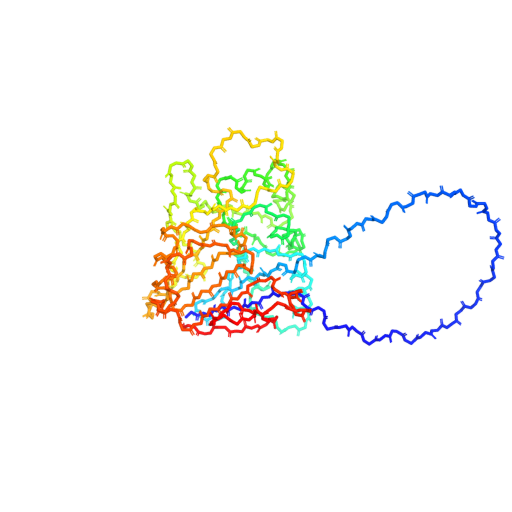A . ASP A 1 201 ? -13.287 -15.854 5.251 1.00 91.75 201 ASP A CA 1
ATOM 1503 C C . ASP A 1 201 ? -13.991 -16.047 3.911 1.00 91.75 201 ASP A C 1
ATOM 1505 O O . ASP A 1 201 ? -14.643 -17.067 3.687 1.00 91.75 201 ASP A O 1
ATOM 1509 N N . SER A 1 202 ? -13.827 -15.091 2.993 1.00 91.75 202 SER A N 1
ATOM 1510 C CA . SER A 1 202 ? -14.453 -15.152 1.665 1.00 91.75 202 SER A CA 1
ATOM 1511 C C . SER A 1 202 ? -13.586 -15.840 0.607 1.00 91.75 202 SER A C 1
ATOM 1513 O O . SER A 1 202 ? -14.097 -16.288 -0.418 1.00 91.75 202 SER A O 1
ATOM 1515 N N . GLY A 1 203 ? -12.275 -15.945 0.838 1.00 92.31 203 GLY A N 1
ATOM 1516 C CA . GLY A 1 203 ? -11.308 -16.471 -0.125 1.00 92.31 203 GLY A CA 1
ATOM 1517 C C . GLY A 1 203 ? -10.908 -15.484 -1.224 1.00 92.31 203 GLY A C 1
ATOM 1518 O O . GLY A 1 203 ? -10.062 -15.843 -2.047 1.00 92.31 203 GLY A O 1
ATOM 1519 N N . GLN A 1 204 ? -11.480 -14.276 -1.221 1.00 93.19 204 GLN A N 1
ATOM 1520 C CA . GLN A 1 204 ? -11.281 -13.264 -2.255 1.00 93.19 204 GLN A CA 1
ATOM 1521 C C . GLN A 1 204 ? -9.877 -12.681 -2.239 1.00 93.19 204 GLN A C 1
ATOM 1523 O O . GLN A 1 204 ? -9.235 -12.584 -1.189 1.00 93.19 204 GLN A O 1
ATOM 1528 N N . ARG A 1 205 ? -9.402 -12.288 -3.419 1.00 94.62 205 ARG A N 1
ATOM 1529 C CA . ARG A 1 205 ? -8.017 -11.888 -3.655 1.00 94.62 205 ARG A CA 1
ATOM 1530 C C . ARG A 1 205 ? -7.926 -10.516 -4.304 1.00 94.62 205 ARG A C 1
ATOM 1532 O O . ARG A 1 205 ? -8.547 -10.248 -5.329 1.00 94.62 205 ARG A O 1
ATOM 1539 N N . 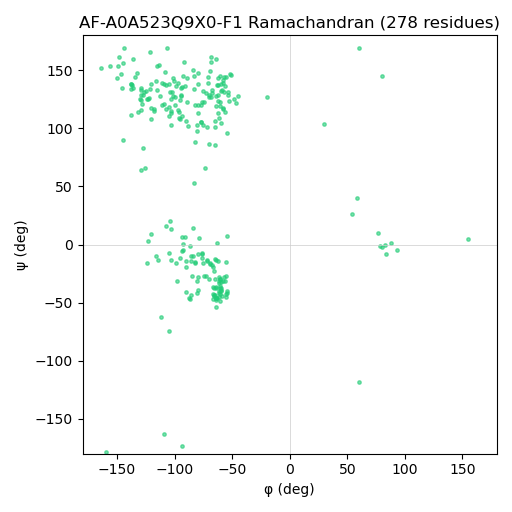LEU A 1 206 ? -7.083 -9.673 -3.730 1.00 94.75 206 LEU A N 1
ATOM 1540 C CA . LEU A 1 206 ? -6.704 -8.370 -4.254 1.00 94.75 206 LEU A CA 1
ATOM 1541 C C . LEU A 1 206 ? -5.216 -8.395 -4.593 1.00 94.75 206 LEU A C 1
ATOM 1543 O O . LEU A 1 206 ? -4.406 -8.804 -3.768 1.00 94.75 206 LEU A O 1
ATOM 1547 N N . PHE A 1 207 ? -4.847 -7.916 -5.772 1.00 94.56 207 PHE A N 1
ATOM 1548 C CA . PHE A 1 207 ? -3.455 -7.664 -6.132 1.00 94.56 207 PHE A CA 1
ATOM 1549 C C . PHE A 1 207 ? -3.231 -6.160 -6.278 1.00 94.56 207 PHE A C 1
ATOM 1551 O O . PHE A 1 207 ? -3.979 -5.497 -6.991 1.00 94.56 207 PHE A O 1
ATOM 1558 N N . CYS A 1 208 ? -2.224 -5.620 -5.598 1.00 92.75 208 CYS A N 1
ATOM 1559 C CA . CYS A 1 208 ? -1.922 -4.194 -5.556 1.00 92.75 208 CYS A CA 1
ATOM 1560 C C . CYS A 1 208 ? -0.431 -3.966 -5.829 1.00 92.75 208 CYS A C 1
ATOM 1562 O O . CYS A 1 208 ? 0.408 -4.353 -5.020 1.00 92.75 208 CYS A O 1
ATOM 1564 N N . ALA A 1 209 ? -0.093 -3.324 -6.945 1.00 90.44 209 ALA A N 1
ATOM 1565 C CA . ALA A 1 209 ? 1.288 -3.006 -7.319 1.00 90.44 209 ALA A CA 1
ATOM 1566 C C . ALA A 1 209 ? 1.463 -1.503 -7.614 1.00 90.44 209 ALA A C 1
ATOM 1568 O O . ALA A 1 209 ? 1.709 -1.117 -8.761 1.00 90.44 209 ALA A O 1
ATOM 1569 N N . PRO A 1 210 ? 1.302 -0.626 -6.605 1.00 81.44 210 PRO A N 1
ATOM 1570 C CA . PRO A 1 210 ? 1.568 0.794 -6.770 1.00 81.44 210 PRO A CA 1
ATOM 1571 C C . PRO A 1 210 ? 3.084 0.998 -6.912 1.00 81.44 210 PRO A C 1
ATOM 1573 O O . PRO A 1 210 ? 3.855 0.516 -6.089 1.00 81.44 210 PRO A O 1
ATOM 1576 N N . GLY A 1 211 ? 3.521 1.681 -7.973 1.00 75.81 211 GLY A N 1
ATOM 1577 C CA . GLY A 1 211 ? 4.943 1.965 -8.214 1.00 75.81 211 GLY A CA 1
ATOM 1578 C C . GLY A 1 211 ? 5.730 0.899 -8.985 1.00 75.81 211 GLY A C 1
ATOM 1579 O O . GLY A 1 211 ? 6.922 1.092 -9.227 1.00 75.81 211 GLY A O 1
ATOM 1580 N N . ALA A 1 212 ? 5.103 -0.199 -9.416 1.00 81.00 212 ALA A N 1
ATOM 1581 C CA . ALA A 1 212 ? 5.768 -1.175 -10.279 1.00 81.00 212 ALA A CA 1
ATOM 1582 C C . ALA A 1 212 ? 5.935 -0.626 -11.709 1.00 81.00 212 ALA A C 1
ATOM 1584 O O . ALA A 1 212 ? 4.973 -0.168 -12.325 1.00 81.00 212 ALA A O 1
ATOM 1585 N N . VAL A 1 213 ? 7.144 -0.715 -12.269 1.00 79.00 213 VAL A N 1
ATOM 1586 C CA . VAL A 1 213 ? 7.430 -0.351 -13.674 1.00 79.00 213 VAL A CA 1
ATOM 1587 C C . VAL A 1 213 ? 7.257 -1.558 -14.582 1.00 79.00 213 VAL A C 1
ATOM 1589 O O . VAL A 1 213 ? 6.708 -1.440 -15.679 1.00 79.00 213 VAL A O 1
ATOM 1592 N N . ALA A 1 214 ? 7.713 -2.722 -14.126 1.00 80.56 214 ALA A N 1
ATOM 1593 C CA . ALA A 1 214 ? 7.594 -3.971 -14.858 1.00 80.56 214 ALA A CA 1
ATOM 1594 C C . ALA A 1 214 ? 7.204 -5.116 -13.919 1.00 80.56 214 ALA A C 1
ATOM 1596 O O . ALA A 1 214 ? 7.785 -5.278 -12.842 1.00 80.56 214 ALA A O 1
ATOM 1597 N N . LEU A 1 215 ? 6.232 -5.912 -14.357 1.00 84.06 215 LEU A N 1
ATOM 1598 C CA . LEU A 1 215 ? 5.810 -7.149 -13.706 1.00 84.06 215 LEU A CA 1
ATOM 1599 C C . LEU A 1 215 ? 6.333 -8.347 -14.504 1.00 84.06 215 LEU A C 1
ATOM 1601 O O . LEU A 1 215 ? 6.317 -8.338 -15.738 1.00 84.06 215 LEU A O 1
ATOM 1605 N N . GLY A 1 216 ? 6.827 -9.361 -13.799 1.00 84.12 216 GLY A N 1
ATOM 1606 C CA . GLY A 1 216 ? 7.263 -10.626 -14.373 1.00 84.12 216 GLY A CA 1
ATOM 1607 C C . GLY A 1 216 ? 6.153 -11.676 -14.363 1.00 84.12 216 GLY A C 1
ATOM 1608 O O . GLY A 1 216 ? 4.998 -11.411 -14.028 1.00 84.12 216 GLY A O 1
ATOM 1609 N N . TYR A 1 217 ? 6.517 -12.903 -14.739 1.00 83.94 217 TYR A N 1
ATOM 1610 C CA . TYR A 1 217 ? 5.574 -14.022 -14.824 1.00 83.94 217 TYR A CA 1
ATOM 1611 C C . TYR A 1 217 ? 4.975 -14.402 -13.465 1.00 83.94 217 TYR A C 1
ATOM 1613 O O . TYR A 1 217 ? 3.789 -14.706 -13.382 1.00 83.94 217 TYR A O 1
ATOM 1621 N N . THR A 1 218 ? 5.767 -14.331 -12.391 1.00 86.44 218 THR A N 1
ATOM 1622 C CA . THR A 1 218 ? 5.279 -14.623 -11.039 1.00 86.44 218 THR A CA 1
ATOM 1623 C C . THR A 1 218 ? 4.154 -13.667 -10.657 1.00 86.44 218 THR A C 1
ATOM 1625 O O . THR A 1 218 ? 3.100 -14.099 -10.201 1.00 86.44 218 THR A O 1
ATOM 1628 N N . GLU A 1 219 ? 4.347 -12.366 -10.864 1.00 87.94 219 GLU A N 1
ATOM 1629 C CA . GLU A 1 219 ? 3.353 -11.341 -10.544 1.00 87.94 219 GLU A CA 1
ATOM 1630 C C . GLU A 1 219 ? 2.108 -11.474 -11.427 1.00 87.94 219 GLU A C 1
ATOM 1632 O O . GLU A 1 219 ? 0.988 -11.309 -10.943 1.00 87.94 219 GLU A O 1
ATOM 1637 N N . LEU A 1 220 ? 2.289 -11.835 -12.700 1.00 85.88 220 LEU A N 1
ATOM 1638 C CA . LEU A 1 220 ? 1.191 -12.109 -13.626 1.00 85.88 220 LEU A CA 1
ATOM 1639 C C . LEU A 1 220 ? 0.319 -13.285 -13.173 1.00 85.88 220 LEU A C 1
ATOM 1641 O O . LEU A 1 220 ? -0.907 -13.193 -13.246 1.00 85.88 220 LEU A O 1
ATOM 1645 N N . ASP A 1 221 ? 0.904 -14.357 -12.640 1.00 87.62 221 ASP A N 1
ATOM 1646 C CA . ASP A 1 221 ? 0.132 -15.476 -12.086 1.00 87.62 221 ASP A CA 1
ATOM 1647 C C . ASP A 1 221 ? -0.708 -15.046 -10.874 1.00 87.62 221 ASP A C 1
ATOM 1649 O O . ASP A 1 221 ? -1.869 -15.451 -10.729 1.00 87.62 221 ASP A O 1
ATOM 1653 N N . TRP A 1 222 ? -0.174 -14.151 -10.038 1.00 89.62 222 TRP A N 1
ATOM 1654 C CA . TRP A 1 222 ? -0.945 -13.541 -8.955 1.00 89.62 222 TRP A CA 1
ATOM 1655 C C . TRP A 1 222 ? -2.093 -12.685 -9.485 1.00 89.62 222 TRP A C 1
ATOM 1657 O O . TRP A 1 222 ? -3.221 -12.861 -9.017 1.00 89.62 222 TRP A O 1
ATOM 1667 N N . MET A 1 223 ? -1.840 -11.832 -10.484 1.00 87.69 223 MET A N 1
ATOM 1668 C CA . MET A 1 223 ? -2.863 -11.004 -11.136 1.00 87.69 223 MET A CA 1
ATOM 1669 C C . MET A 1 223 ? -3.980 -11.846 -11.754 1.00 87.69 223 MET A C 1
ATOM 1671 O O . MET A 1 223 ? -5.154 -11.534 -11.569 1.00 87.69 223 MET A O 1
ATOM 1675 N N . ARG A 1 224 ? -3.635 -12.936 -12.450 1.00 85.75 224 ARG A N 1
ATOM 1676 C CA . ARG A 1 224 ? -4.605 -13.866 -13.050 1.00 85.75 224 ARG A CA 1
ATOM 1677 C C . ARG A 1 224 ? -5.508 -14.501 -12.009 1.00 85.75 224 ARG A C 1
ATOM 1679 O O . ARG A 1 224 ? -6.679 -14.736 -12.289 1.00 85.75 224 ARG A O 1
ATOM 1686 N N . SER A 1 225 ? -4.965 -14.781 -10.825 1.00 87.38 225 SER A N 1
ATOM 1687 C CA . SER A 1 225 ? -5.705 -15.403 -9.729 1.00 87.38 225 SER A CA 1
ATOM 1688 C C . SER A 1 225 ? -6.504 -14.419 -8.868 1.00 87.38 225 SER A C 1
ATOM 1690 O O . SER A 1 225 ? -7.259 -14.863 -8.005 1.00 87.38 225 SER A O 1
ATOM 1692 N N . ALA A 1 226 ? -6.311 -13.110 -9.051 1.00 90.69 226 ALA A N 1
ATOM 1693 C CA . ALA A 1 226 ? -6.939 -12.081 -8.234 1.00 90.69 226 ALA A CA 1
ATOM 1694 C C . ALA A 1 226 ? -8.362 -11.767 -8.714 1.00 90.69 226 ALA A C 1
ATOM 1696 O O . ALA A 1 226 ? -8.624 -11.740 -9.911 1.00 90.69 226 ALA A O 1
ATOM 1697 N N . ASP A 1 227 ? -9.270 -11.470 -7.784 1.00 91.19 227 ASP A N 1
ATOM 1698 C CA . ASP A 1 227 ? -10.622 -10.981 -8.084 1.00 91.19 227 ASP A CA 1
ATOM 1699 C C . ASP A 1 227 ? -10.613 -9.480 -8.422 1.00 91.19 227 ASP A C 1
ATOM 1701 O O . ASP A 1 227 ? -11.456 -8.998 -9.187 1.00 91.19 227 ASP A O 1
ATOM 1705 N N . CYS A 1 228 ? -9.637 -8.746 -7.879 1.00 91.25 228 CYS A N 1
ATOM 1706 C CA . CYS A 1 228 ? -9.395 -7.337 -8.161 1.00 91.25 228 CYS A CA 1
ATOM 1707 C C . CYS A 1 228 ? -7.901 -7.046 -8.329 1.00 91.25 228 CYS A C 1
ATOM 1709 O O . CYS A 1 228 ? -7.070 -7.529 -7.559 1.00 91.25 228 CYS A O 1
ATOM 1711 N N . VAL A 1 229 ? -7.572 -6.219 -9.319 1.00 91.56 229 VAL A N 1
ATOM 1712 C CA . VAL A 1 229 ? -6.202 -5.808 -9.641 1.00 91.56 229 VAL A CA 1
ATOM 1713 C C . VAL A 1 229 ? -6.102 -4.285 -9.596 1.00 91.56 229 VAL A C 1
ATOM 1715 O O . VAL A 1 229 ? -6.844 -3.604 -10.298 1.00 91.56 229 VAL A O 1
ATOM 1718 N N . LEU A 1 230 ? -5.170 -3.759 -8.801 1.00 90.62 230 LEU A N 1
ATOM 1719 C CA . LEU A 1 230 ? -4.816 -2.341 -8.703 1.00 90.62 230 LEU A CA 1
ATOM 1720 C C . LEU A 1 230 ? -3.353 -2.172 -9.126 1.00 90.62 230 LEU A C 1
ATOM 1722 O O . LEU A 1 230 ? -2.453 -2.674 -8.454 1.00 90.62 230 LEU A O 1
ATOM 1726 N N . ILE A 1 231 ? -3.096 -1.472 -10.225 1.00 87.88 231 ILE A N 1
ATOM 1727 C CA . ILE A 1 231 ? -1.731 -1.265 -10.744 1.00 87.88 231 ILE A CA 1
ATOM 1728 C C . ILE A 1 231 ? -1.529 0.183 -11.174 1.00 87.88 231 ILE A C 1
ATOM 1730 O O . ILE A 1 231 ? -2.498 0.900 -11.413 1.00 87.88 231 ILE A O 1
ATOM 1734 N N . ASP A 1 232 ? -0.281 0.627 -11.276 1.00 82.88 232 ASP A N 1
ATOM 1735 C CA . ASP A 1 232 ? 0.031 1.943 -11.833 1.00 82.88 232 ASP A CA 1
ATOM 1736 C C . ASP A 1 232 ? -0.223 1.959 -13.354 1.00 82.88 232 ASP A C 1
ATOM 1738 O O . ASP A 1 232 ? 0.010 0.976 -14.060 1.00 82.88 232 ASP A O 1
ATOM 1742 N N . GLY A 1 233 ? -0.699 3.082 -13.893 1.00 72.38 233 GLY A N 1
ATOM 1743 C CA . GLY A 1 233 ? -0.892 3.248 -15.337 1.00 72.38 233 GLY A CA 1
ATOM 1744 C C . GLY A 1 233 ? 0.397 3.228 -16.166 1.00 72.38 233 GLY A C 1
ATOM 1745 O O . GLY A 1 233 ? 0.316 3.144 -17.396 1.00 72.38 233 GLY A O 1
ATOM 1746 N N . LEU A 1 234 ? 1.564 3.329 -15.523 1.00 72.38 234 LEU A N 1
ATOM 1747 C CA . LEU A 1 234 ? 2.881 3.175 -16.151 1.00 72.38 234 LEU A CA 1
ATOM 1748 C C . LEU A 1 234 ? 3.441 1.747 -16.062 1.00 72.38 234 LEU A C 1
ATOM 1750 O O . LEU A 1 234 ? 4.488 1.480 -16.651 1.00 72.38 234 LEU A O 1
ATOM 1754 N N . THR A 1 235 ? 2.768 0.834 -15.355 1.00 79.81 235 THR A N 1
ATOM 1755 C CA . THR A 1 235 ? 3.219 -0.552 -15.221 1.00 79.81 235 THR A CA 1
ATOM 1756 C C . THR A 1 235 ? 3.138 -1.281 -16.561 1.00 79.81 235 THR A C 1
ATOM 1758 O O . THR A 1 235 ? 2.128 -1.229 -17.262 1.00 79.81 235 THR A O 1
ATOM 1761 N N . THR A 1 236 ? 4.209 -1.990 -16.907 1.00 79.75 236 THR A N 1
ATOM 1762 C CA . THR A 1 236 ? 4.308 -2.832 -18.104 1.00 79.75 236 THR A CA 1
ATOM 1763 C C . THR A 1 236 ? 4.424 -4.306 -17.725 1.00 79.75 236 THR A C 1
ATOM 1765 O O . THR A 1 236 ? 4.883 -4.655 -16.638 1.00 79.75 236 THR A O 1
ATOM 1768 N N . TRP A 1 237 ? 4.001 -5.188 -18.623 1.00 78.12 237 TRP A N 1
ATOM 1769 C CA . TRP A 1 237 ? 4.137 -6.637 -18.487 1.00 78.12 237 TRP A CA 1
ATOM 1770 C C . TRP A 1 237 ? 4.311 -7.264 -19.881 1.00 78.12 237 TRP A C 1
ATOM 1772 O O . TRP A 1 237 ? 4.013 -6.605 -20.884 1.00 78.12 237 TRP A O 1
ATOM 1782 N N . PRO A 1 238 ? 4.829 -8.502 -19.975 1.00 75.94 238 PRO A N 1
ATOM 1783 C CA . PRO A 1 238 ? 4.979 -9.219 -21.241 1.00 75.94 238 PRO A CA 1
ATOM 1784 C C . PRO A 1 238 ? 3.703 -9.205 -22.105 1.00 75.94 238 PRO A C 1
ATOM 1786 O O . PRO A 1 238 ? 2.631 -9.592 -21.651 1.00 75.94 238 PRO A O 1
ATOM 1789 N N . ALA A 1 239 ? 3.831 -8.752 -23.360 1.00 59.31 239 ALA A N 1
ATOM 1790 C CA . ALA A 1 239 ? 2.707 -8.510 -24.276 1.00 59.31 239 ALA A CA 1
ATOM 1791 C C . ALA A 1 239 ? 2.078 -9.782 -24.880 1.00 59.31 239 ALA A C 1
ATOM 1793 O O . ALA A 1 239 ? 0.972 -9.714 -25.406 1.00 59.31 239 ALA A O 1
ATOM 1794 N N . ASP A 1 240 ? 2.768 -10.924 -24.810 1.00 56.59 240 ASP A N 1
ATOM 1795 C CA . ASP A 1 240 ? 2.333 -12.196 -25.414 1.00 56.59 240 ASP A CA 1
ATOM 1796 C C . ASP A 1 240 ? 1.258 -12.940 -24.598 1.00 56.59 240 ASP A C 1
ATOM 1798 O O . ASP A 1 240 ? 0.874 -14.058 -24.940 1.00 56.59 240 ASP A O 1
ATOM 1802 N N . GLU A 1 241 ? 0.742 -12.337 -23.526 1.00 54.19 241 GLU A N 1
ATOM 1803 C CA . GLU A 1 241 ? -0.272 -12.954 -22.676 1.00 54.19 241 GLU A CA 1
ATOM 1804 C C . GLU A 1 241 ? -1.626 -12.250 -22.813 1.00 54.19 241 GLU A C 1
ATOM 1806 O O . GLU A 1 241 ? -1.771 -11.059 -22.532 1.00 54.19 241 GLU A O 1
ATOM 1811 N N . ALA A 1 242 ? -2.641 -13.008 -23.238 1.00 52.19 242 ALA A N 1
ATOM 1812 C CA . ALA A 1 242 ? -3.997 -12.508 -23.406 1.00 52.19 242 ALA A CA 1
ATOM 1813 C C . ALA A 1 242 ? -4.576 -12.026 -22.061 1.00 52.19 242 ALA A C 1
ATOM 1815 O O . ALA A 1 242 ? -4.680 -12.784 -21.095 1.00 52.19 242 ALA A O 1
ATOM 1816 N N . GLN A 1 243 ? -5.008 -10.762 -22.009 1.00 59.41 243 GLN A N 1
ATOM 1817 C CA . GLN A 1 243 ? -5.759 -10.193 -20.878 1.00 59.41 243 GLN A CA 1
ATOM 1818 C C . GLN A 1 243 ? -7.113 -10.886 -20.631 1.00 59.41 243 GLN A C 1
ATOM 1820 O O . GLN A 1 243 ? -7.717 -10.681 -19.570 1.00 59.41 243 GLN A O 1
ATOM 1825 N N . ASP A 1 244 ? -7.566 -11.685 -21.600 1.00 55.69 244 ASP A N 1
ATOM 1826 C CA . ASP A 1 244 ? -8.825 -12.432 -21.595 1.00 55.69 244 ASP A CA 1
ATOM 1827 C C . ASP A 1 244 ? -8.845 -13.593 -20.581 1.00 55.69 244 ASP A C 1
ATOM 1829 O O . ASP A 1 244 ? -9.924 -14.031 -20.189 1.00 55.69 244 ASP A O 1
ATOM 1833 N N . ASP A 1 245 ? -7.683 -14.036 -20.081 1.00 62.72 245 ASP A N 1
ATOM 1834 C CA . ASP A 1 245 ? -7.567 -15.163 -19.135 1.00 62.72 245 ASP A CA 1
ATOM 1835 C C . ASP A 1 245 ? -7.563 -14.746 -17.649 1.00 62.72 245 ASP A C 1
ATOM 1837 O O . ASP A 1 245 ? -7.318 -15.561 -16.757 1.00 62.72 245 ASP A O 1
ATOM 1841 N N . TRP A 1 246 ? -7.791 -13.469 -17.336 1.00 72.56 246 TRP A N 1
ATOM 1842 C CA . TRP A 1 246 ? -7.728 -12.990 -15.950 1.00 72.56 246 TRP A CA 1
ATOM 1843 C C . TRP A 1 246 ? -9.047 -13.256 -15.212 1.00 72.56 246 TRP A C 1
ATOM 1845 O O . TRP A 1 246 ? -10.114 -12.894 -15.705 1.00 72.56 246 TRP A O 1
ATOM 1855 N N . LEU A 1 247 ? -8.987 -13.791 -13.984 1.00 68.31 247 LEU A N 1
ATOM 1856 C CA . LEU A 1 247 ? -10.173 -13.943 -13.120 1.00 68.31 247 LEU A CA 1
ATOM 1857 C C . LEU A 1 247 ? -10.682 -12.606 -12.557 1.00 68.31 247 LEU A C 1
ATOM 1859 O O . LEU A 1 247 ? -11.804 -12.535 -12.047 1.00 68.31 247 LEU A O 1
ATOM 1863 N N . ALA A 1 248 ? -9.868 -11.553 -12.657 1.00 74.44 248 ALA A N 1
ATOM 1864 C CA . ALA A 1 248 ? -10.149 -10.247 -12.086 1.00 74.44 248 ALA A CA 1
ATOM 1865 C C . ALA A 1 248 ? -11.413 -9.627 -12.688 1.00 74.44 248 ALA A C 1
ATOM 1867 O O . ALA A 1 248 ? -11.444 -9.226 -13.854 1.00 74.44 248 ALA A O 1
ATOM 1868 N N . ARG A 1 249 ? -12.445 -9.492 -11.850 1.00 76.69 249 ARG A N 1
ATOM 1869 C CA . ARG A 1 249 ? -13.720 -8.850 -12.198 1.00 76.69 249 ARG A CA 1
ATOM 1870 C C . ARG A 1 249 ? -13.592 -7.335 -12.274 1.00 76.69 249 ARG A C 1
ATOM 1872 O O . ARG A 1 249 ? -14.361 -6.693 -12.984 1.00 76.69 249 ARG A O 1
ATOM 1879 N N . ARG A 1 250 ? -12.640 -6.770 -11.528 1.00 84.62 250 ARG A N 1
ATOM 1880 C CA . ARG A 1 250 ? -12.284 -5.350 -11.562 1.00 84.62 250 ARG A CA 1
ATOM 1881 C C . ARG A 1 250 ? -10.786 -5.176 -11.736 1.00 84.62 250 ARG A C 1
ATOM 1883 O O . ARG A 1 250 ? -9.989 -5.806 -11.044 1.00 84.62 250 ARG A O 1
ATOM 1890 N N . LYS A 1 251 ? -10.414 -4.289 -12.651 1.00 87.31 251 LYS A N 1
ATOM 1891 C CA . LYS A 1 251 ? -9.030 -3.931 -12.952 1.00 87.31 251 LYS A CA 1
ATOM 1892 C C . LYS A 1 251 ? -8.958 -2.410 -12.915 1.00 87.31 251 LYS A C 1
ATOM 1894 O O . LYS A 1 251 ? -9.631 -1.756 -13.704 1.00 87.31 251 LYS A O 1
ATOM 1899 N N . VAL A 1 252 ? -8.197 -1.845 -11.986 1.00 86.69 252 VAL A N 1
ATOM 1900 C CA . VAL A 1 252 ? -8.169 -0.403 -11.728 1.00 86.69 252 VAL A CA 1
ATOM 1901 C C . VAL A 1 252 ? -6.759 0.136 -11.918 1.00 86.69 252 VAL A C 1
ATOM 1903 O O . VAL A 1 252 ? -5.796 -0.428 -11.395 1.00 86.69 252 VAL A O 1
ATOM 1906 N N . LEU A 1 253 ? -6.641 1.257 -12.629 1.00 84.56 253 LEU A N 1
ATOM 1907 C CA . LEU A 1 253 ? -5.377 1.975 -12.755 1.00 84.56 253 LEU A CA 1
ATOM 1908 C C . LEU A 1 253 ? -5.249 3.112 -11.743 1.00 84.56 253 LEU A C 1
ATOM 1910 O O . LEU A 1 253 ? -6.056 4.043 -11.713 1.00 84.56 253 LEU A O 1
ATOM 1914 N N . LEU A 1 254 ? -4.174 3.067 -10.967 1.00 82.12 254 LEU A N 1
ATOM 1915 C CA . LEU A 1 254 ? -3.728 4.100 -10.042 1.00 82.12 254 LEU A CA 1
ATOM 1916 C C . LEU A 1 254 ? -2.905 5.165 -10.796 1.00 82.12 254 LEU A C 1
ATOM 1918 O O . LEU A 1 254 ? -2.259 4.873 -11.798 1.00 82.12 254 LEU A O 1
ATOM 1922 N N . GLY A 1 255 ? -2.933 6.419 -10.332 1.00 66.25 255 GLY A N 1
ATOM 1923 C CA . GLY A 1 255 ? -2.042 7.481 -10.835 1.00 66.25 255 GLY A CA 1
ATOM 1924 C C . GLY A 1 255 ? -2.431 8.156 -12.162 1.00 66.25 255 GLY A C 1
ATOM 1925 O O . GLY A 1 255 ? -1.790 9.117 -12.580 1.00 66.25 255 GLY A O 1
ATOM 1926 N N . VAL A 1 256 ? -3.513 7.732 -12.825 1.00 54.62 256 VAL A N 1
ATOM 1927 C CA . VAL A 1 256 ? -3.799 8.087 -14.239 1.00 54.62 256 VAL A CA 1
ATOM 1928 C C . VAL A 1 256 ? -4.497 9.443 -14.443 1.00 54.62 256 VAL A C 1
ATOM 1930 O O . VAL A 1 256 ? -4.952 9.748 -15.545 1.00 54.62 256 VAL A O 1
ATOM 1933 N N . ALA A 1 257 ? -4.547 10.326 -13.441 1.00 44.81 257 ALA A N 1
ATOM 1934 C CA . ALA A 1 257 ? -5.279 11.600 -13.537 1.00 44.81 257 ALA A CA 1
ATOM 1935 C C . ALA A 1 257 ? -4.864 12.500 -14.731 1.00 44.81 257 ALA A C 1
ATOM 1937 O O . ALA A 1 257 ? -5.605 13.410 -15.094 1.00 44.81 257 ALA A O 1
ATOM 1938 N N . GLN A 1 258 ? -3.720 12.248 -15.381 1.00 42.34 258 GLN A N 1
ATOM 1939 C CA . GLN A 1 258 ? -3.243 13.024 -16.530 1.00 42.34 258 GLN A CA 1
ATOM 1940 C C . GLN A 1 258 ? -3.367 12.369 -17.914 1.00 42.34 258 GLN A C 1
ATOM 1942 O O . GLN A 1 258 ? -3.197 13.066 -18.914 1.00 42.34 258 GLN A O 1
ATOM 1947 N N . ARG A 1 259 ? -3.759 11.092 -18.042 1.00 41.28 259 ARG A N 1
ATOM 1948 C CA . ARG A 1 259 ? -4.076 10.535 -19.380 1.00 41.28 259 ARG A CA 1
ATOM 1949 C C . ARG A 1 259 ? -5.437 10.995 -19.918 1.00 41.28 259 ARG A C 1
ATOM 1951 O O . ARG A 1 259 ? -5.723 10.818 -21.101 1.00 41.28 259 ARG A O 1
ATOM 1958 N N . ALA A 1 260 ? -6.214 11.697 -19.089 1.00 35.09 260 ALA A N 1
ATOM 1959 C CA . ALA A 1 260 ? -7.495 12.311 -19.430 1.00 35.09 260 ALA A CA 1
ATOM 1960 C C . ALA A 1 260 ? -7.428 13.422 -20.507 1.00 35.09 260 ALA A C 1
ATOM 1962 O O . ALA A 1 260 ? -8.466 13.979 -20.850 1.00 35.09 260 ALA A O 1
ATOM 1963 N N . GLN A 1 261 ? -6.256 13.735 -21.079 1.00 37.50 261 GLN A N 1
ATOM 1964 C CA . GLN A 1 261 ? -6.147 14.594 -22.271 1.00 37.50 261 GLN A CA 1
ATOM 1965 C C . GLN A 1 261 ? -5.780 13.848 -23.570 1.00 37.50 261 GLN A C 1
ATOM 1967 O O . GLN A 1 261 ? -5.439 14.495 -24.556 1.00 37.50 261 GLN A O 1
ATOM 1972 N N . GLY A 1 262 ? -5.908 12.513 -23.627 1.00 35.88 262 GLY A N 1
ATOM 1973 C CA . GLY A 1 262 ? -5.945 11.820 -24.928 1.00 35.88 262 GLY A CA 1
ATOM 1974 C C . GLY A 1 262 ? -5.514 10.354 -24.985 1.00 35.88 262 GLY A C 1
ATOM 1975 O O . GLY A 1 262 ? -5.457 9.810 -26.083 1.00 35.88 262 GLY A O 1
ATOM 1976 N N . GLY A 1 263 ? -5.198 9.699 -23.863 1.00 40.44 263 GLY A N 1
ATOM 1977 C CA . GLY A 1 263 ? -4.846 8.274 -23.853 1.00 40.44 263 GLY A CA 1
ATOM 1978 C C . GLY A 1 263 ? -5.965 7.436 -23.248 1.00 40.44 263 GLY A C 1
ATOM 1979 O O . GLY A 1 263 ? -6.263 7.601 -22.068 1.00 40.44 263 GLY A O 1
ATOM 1980 N N . ALA A 1 264 ? -6.570 6.546 -24.038 1.00 46.75 264 ALA A N 1
ATOM 1981 C CA . ALA A 1 264 ? -7.538 5.577 -23.534 1.00 46.75 264 ALA A CA 1
ATOM 1982 C C . ALA A 1 264 ? -6.910 4.708 -22.428 1.00 46.75 264 ALA A C 1
ATOM 1984 O O . ALA A 1 264 ? -5.720 4.382 -22.480 1.00 46.75 264 ALA A O 1
ATOM 1985 N N . CYS A 1 265 ? -7.712 4.352 -21.422 1.00 55.91 265 CYS A N 1
ATOM 1986 C CA . CYS A 1 265 ? -7.364 3.280 -20.495 1.00 55.91 265 CYS A CA 1
ATOM 1987 C C . CYS A 1 265 ? -7.157 1.991 -21.318 1.00 55.91 265 CYS A C 1
ATOM 1989 O O . CYS A 1 265 ? -7.898 1.804 -22.286 1.00 55.91 265 CYS A O 1
ATOM 1991 N N . PRO A 1 266 ? -6.181 1.125 -20.995 1.00 64.12 266 PRO A N 1
ATOM 1992 C CA . PRO A 1 266 ? -6.087 -0.197 -21.605 1.00 64.12 266 PRO A CA 1
ATOM 1993 C C . PRO A 1 266 ? -7.430 -0.929 -21.498 1.00 64.12 266 PRO A C 1
ATOM 1995 O O . PRO A 1 266 ? -8.148 -0.758 -20.507 1.00 64.12 266 PRO A O 1
ATOM 1998 N N . ASP A 1 267 ? -7.769 -1.735 -22.503 1.00 63.16 267 ASP A N 1
ATOM 1999 C CA . ASP A 1 267 ? -9.055 -2.430 -22.543 1.00 63.16 267 ASP A CA 1
ATOM 2000 C C . ASP A 1 267 ? -9.291 -3.246 -21.257 1.00 63.16 267 ASP A C 1
ATOM 2002 O O . ASP A 1 267 ? -8.421 -3.965 -20.762 1.00 63.16 267 ASP A O 1
ATOM 2006 N N . GLY A 1 268 ? -10.481 -3.081 -20.672 1.00 73.19 268 GLY A N 1
ATOM 2007 C CA . GLY A 1 268 ? -10.883 -3.754 -19.435 1.00 73.19 268 GLY A CA 1
ATOM 2008 C C . GLY A 1 268 ? -10.402 -3.109 -18.129 1.00 73.19 268 GLY A C 1
ATOM 2009 O O . GLY A 1 268 ? -10.747 -3.629 -17.069 1.00 73.19 268 GLY A O 1
ATOM 2010 N N . PHE A 1 269 ? -9.660 -1.996 -18.171 1.00 80.00 269 PHE A N 1
ATOM 2011 C CA . PHE A 1 269 ? -9.296 -1.233 -16.974 1.00 80.00 269 PHE A CA 1
ATOM 2012 C C . PHE A 1 269 ? -10.176 0.003 -16.771 1.00 80.00 269 PHE A C 1
ATOM 2014 O O . PHE A 1 269 ? -10.461 0.754 -17.705 1.00 80.00 269 PHE A O 1
ATOM 2021 N N . GLU A 1 270 ? -10.534 0.276 -15.520 1.00 84.62 270 GLU A N 1
ATOM 2022 C CA . GLU A 1 270 ? -11.142 1.537 -15.095 1.00 84.62 270 GLU A CA 1
ATOM 2023 C C . GLU A 1 27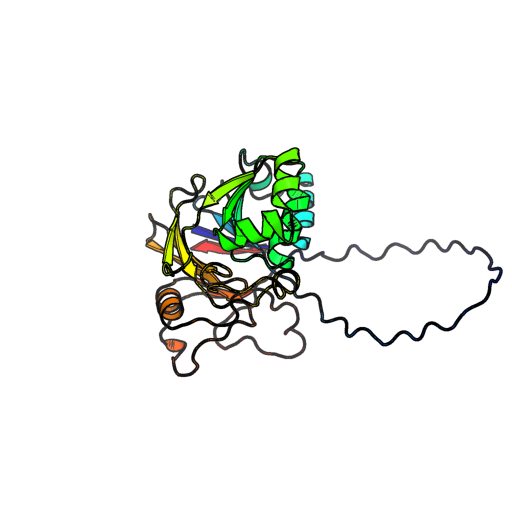0 ? -10.099 2.447 -14.428 1.00 84.62 270 GLU A C 1
ATOM 2025 O O . GLU A 1 270 ? -9.194 1.992 -13.728 1.00 84.62 270 GLU A O 1
ATOM 2030 N N . CYS A 1 271 ? -10.188 3.757 -14.655 1.00 82.69 271 CYS A N 1
ATOM 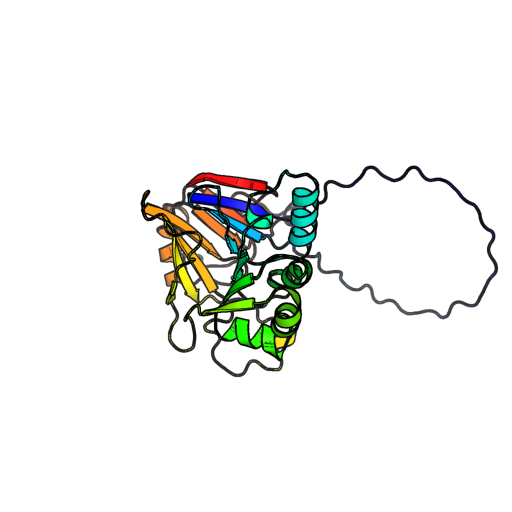2031 C CA . CYS A 1 271 ? -9.316 4.709 -13.971 1.00 82.69 271 CYS A CA 1
ATOM 2032 C C . CYS A 1 271 ? -9.777 4.878 -12.522 1.00 82.69 271 CYS A C 1
ATOM 2034 O O . CYS A 1 271 ? -10.956 5.135 -12.278 1.00 82.69 271 CYS A O 1
ATOM 2036 N N . ALA A 1 272 ? -8.845 4.808 -11.570 1.00 82.50 272 ALA A N 1
ATOM 2037 C CA . ALA A 1 272 ? -9.142 5.117 -10.180 1.00 82.50 272 ALA A CA 1
ATOM 2038 C C . ALA A 1 272 ? -9.656 6.555 -10.034 1.00 82.50 272 ALA A C 1
ATOM 2040 O O . ALA A 1 272 ? -9.093 7.487 -10.615 1.00 82.50 272 ALA A O 1
ATOM 2041 N N . SER A 1 273 ? -10.685 6.726 -9.207 1.00 80.31 273 SER A N 1
ATOM 2042 C CA . SER A 1 273 ? -11.168 8.029 -8.760 1.00 80.31 273 SER A CA 1
ATOM 2043 C C . SER A 1 273 ? -10.977 8.195 -7.256 1.00 80.31 273 SER A C 1
ATOM 2045 O O . SER A 1 273 ? -10.995 7.226 -6.496 1.00 80.31 273 SER A O 1
ATOM 2047 N N . ASP A 1 274 ? -10.844 9.439 -6.808 1.00 80.81 274 ASP A N 1
ATOM 2048 C CA . ASP A 1 274 ? -10.720 9.741 -5.387 1.00 80.81 274 ASP A CA 1
ATOM 2049 C C . ASP A 1 274 ? -11.979 9.311 -4.610 1.00 80.81 274 ASP A C 1
ATOM 2051 O O . ASP A 1 274 ? -13.099 9.647 -4.993 1.00 80.81 274 ASP A O 1
ATOM 2055 N N . GLY A 1 275 ? -11.805 8.552 -3.526 1.00 79.38 275 GLY A N 1
ATOM 2056 C CA . GLY A 1 275 ? -12.905 7.975 -2.747 1.00 79.38 275 GLY A CA 1
ATOM 2057 C C . GLY A 1 275 ? -13.568 6.745 -3.376 1.00 79.38 275 GLY A C 1
ATOM 2058 O O . GLY A 1 275 ? -14.611 6.315 -2.889 1.00 79.38 275 GLY A O 1
ATOM 2059 N N . MET A 1 276 ? -12.996 6.168 -4.439 1.00 84.31 276 MET A N 1
ATOM 2060 C CA . MET A 1 276 ? -13.508 4.933 -5.035 1.00 84.31 276 MET A CA 1
ATOM 2061 C C . MET A 1 276 ? -13.470 3.792 -4.018 1.00 84.31 276 MET A C 1
ATOM 2063 O O . MET A 1 276 ? -12.404 3.462 -3.498 1.00 84.31 276 MET A O 1
ATOM 2067 N N . VAL A 1 277 ? -14.630 3.184 -3.763 1.00 87.06 277 VAL A N 1
ATOM 2068 C CA . VAL A 1 277 ? -14.779 2.029 -2.872 1.00 87.06 277 VAL A CA 1
ATOM 2069 C C . VAL A 1 277 ? -14.912 0.758 -3.705 1.00 87.06 277 VAL A C 1
ATOM 2071 O O . VAL A 1 277 ? -15.704 0.684 -4.649 1.00 87.06 277 VAL A O 1
ATOM 2074 N N . ILE A 1 278 ? -14.124 -0.247 -3.346 1.00 87.25 278 ILE A N 1
ATOM 2075 C CA . ILE A 1 278 ? -14.128 -1.576 -3.944 1.00 87.25 278 ILE A CA 1
ATOM 2076 C C . ILE A 1 278 ? -14.439 -2.566 -2.828 1.00 87.25 278 ILE A C 1
ATOM 2078 O O . ILE A 1 278 ? -13.614 -2.808 -1.946 1.00 87.25 278 ILE A O 1
ATOM 2082 N N . ASP A 1 279 ? -15.647 -3.114 -2.878 1.00 87.19 279 ASP A N 1
ATOM 2083 C CA . ASP A 1 279 ? -16.061 -4.215 -2.021 1.00 87.19 279 ASP A CA 1
ATOM 2084 C C . ASP A 1 279 ? -15.707 -5.537 -2.707 1.00 87.19 279 ASP A C 1
ATOM 2086 O O . ASP A 1 279 ? -16.103 -5.778 -3.853 1.00 87.19 279 ASP A O 1
ATOM 2090 N N . LEU A 1 280 ? -14.921 -6.341 -1.994 1.00 83.00 280 LEU A N 1
ATOM 2091 C CA . LEU A 1 280 ? -14.593 -7.727 -2.304 1.00 83.00 280 LEU A CA 1
ATOM 2092 C C . LEU A 1 280 ? -15.303 -8.585 -1.257 1.00 83.00 280 LEU A C 1
ATOM 2094 O O . LEU A 1 280 ? -14.770 -8.738 -0.132 1.00 83.00 280 LEU A O 1
#

Nearest PDB structures (foldseek):
  1xto-assembly1_A-2  TM=7.859E-01  e=1.052E-19  Pseudomonas putida KT2440
  4z67-assembly1_A  TM=8.061E-01  e=4.580E-19  Pseudomonas putida KT2440
  6e13-assembly1_A-2  TM=8.049E-01  e=1.221E-18  Pseudomonas putida KT2440
  3jxp-assembly1_A  TM=7.885E-01  e=1.561E-18  Pseudomonas putida KT2440
  4z7r-assembly1_A  TM=7.065E-01  e=1.739E-14  Methylorubrum extorquens AM1

Mean predicted aligned error: 10.88 Å

Sequence (280 aa):
MKAVILQGSSAAPPPPVALAYATRASPHTTLPTSQRPRDTAPTSRHGVVALSDTGAQWALVNMAANVADRLQADAAAHNHIGWCDAQHRAIVLTDAQVDHVAGLLSLRDGSPIDLYATPAVFEALSRSLPVLPVLQHYCGVHWHIIPVAGETQCANFRIEQLPHLEFTALATQGPTPPYLAEHETQSAAGHSIAIAVRDRDSGQRLFCAPGAVALGYTELDWMRSADCVLIDGLTTWPADEAQDDWLARRKVLLGVAQRAQGGACPDGFECASDGMVIDL

Solvent-accessible surface area (backbone atoms only — not comparable to full-atom values): 15642 Å² total; per-residue (Å²): 64,38,38,35,33,39,42,42,73,75,77,75,74,77,79,78,82,82,77,86,77,90,78,86,87,84,90,83,86,88,76,89,75,86,73,71,82,72,82,74,71,74,80,72,48,53,54,26,40,36,38,23,61,83,72,59,47,52,34,30,38,34,33,18,46,56,38,39,60,45,56,55,53,32,47,77,66,73,69,49,68,47,45,82,76,32,80,56,38,39,37,35,46,35,44,64,40,62,62,40,48,55,13,53,72,73,46,34,91,48,52,29,32,39,37,34,28,20,62,50,25,50,48,42,30,53,65,75,49,53,53,51,66,55,36,45,75,61,27,33,66,46,82,43,78,39,74,24,42,74,89,35,49,60,31,76,51,75,50,86,82,35,80,52,42,43,37,32,40,33,51,35,45,40,77,81,40,80,86,45,65,91,71,72,84,68,75,68,40,18,47,15,31,28,40,38,37,31,30,69,86,82,65,46,29,41,28,40,26,65,65,32,41,41,49,56,70,72,55,47,55,49,45,33,69,8,43,30,37,39,33,28,68,75,44,42,60,76,82,93,58,71,78,85,72,44,58,38,81,42,34,34,26,37,44,49,86,72,39,81,81,80,54,78,69,62,91,84,44,44,76,65,49,68,73,39,74,46,82,91

Foldseek 3Di:
DKKWKAQLDPPDDDDPDDPDDDDDDDDDDDDDDPDDPDPPPDPQRFIKMWDADPQQDIEIEFFFQSRLVVQVVCVVVVNDSNQQVDLEHHYEYQAQACRRHVSVLSCLQGAEYAYEAAPLNVCCCVPLVVVQVVSCVRRRYHYDHPDWDDPRQKGWDDDPRHRQKIKMKGFADFDDHPSCVVPPPDDSTRNGIWIWIAGNPVRAIETAGRRHQEDEPVSVVSQQVHLEYEYAQNYDYDPPDDPVSRNHPAYEHGRPPPCVVPDDRPPRYDYDDRGDMDDD

pLDDT: mean 76.84, std 21.18, range [28.58, 98.19]